Protein AF-A0A2I4C3U9-F1 (afdb_monomer)

Secondary structure (DSSP, 8-state):
------------------------------PPPTT----PPPHHHHHHHHHHHHHHHHHHHHHHHHHHHHHHHHHHHHTT---HHHHHHHHHHHHHHHHHHHHHHHHHHHHS---HHHHHHHHHHHHHHHHHHHHHHHHHHTTT--S-----------SSTT--S----------------TT-HHHHHHHHHHHHHHHHHHHHHHHHHHHHHHHHHHHHHHHHHHHHHHHHHHHHHHHHHHHHHHHHHHHHHHHHHHHHHHHHHHHHHHHHHHHHHHHHHHHHHHHHHHS------------PPP-----TTHHHHHHHHHHHHHHHHTPPPPPPP-------

Radius of gyration: 47.08 Å; Cα contacts (8 Å, |Δi|>4): 72; chains: 1; bounding box: 102×102×151 Å

Organism: Austrofundulus limnaeus (NCBI:txid52670)

Solvent-accessible surface area (backbone atoms only — not comparable to full-atom values): 21556 Å² total; per-residue (Å²): 131,77,81,86,87,87,89,80,90,84,89,79,88,81,92,81,88,84,88,83,83,79,83,76,83,76,82,71,86,74,77,70,58,99,82,64,75,78,84,70,76,55,69,74,55,47,52,57,49,51,57,48,54,48,54,36,50,52,49,30,50,54,36,44,55,50,32,51,51,52,52,53,50,45,56,56,43,67,76,58,80,64,55,71,68,60,49,55,53,47,45,50,54,48,55,52,34,47,48,51,32,51,52,36,46,52,55,32,49,75,76,45,85,71,55,71,70,61,50,52,51,50,56,47,46,51,56,53,47,53,52,51,45,52,52,50,50,49,56,61,55,58,70,76,52,98,65,100,71,86,73,78,79,83,74,74,90,76,66,63,82,88,66,64,104,81,69,97,69,88,89,81,91,76,94,75,95,73,85,92,72,98,80,71,64,69,65,58,53,56,51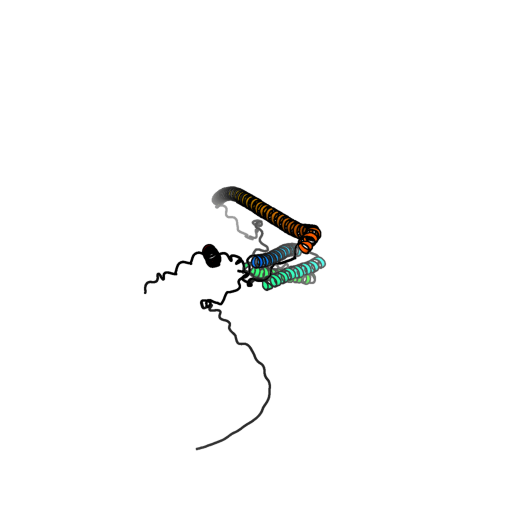,53,60,47,49,55,53,51,51,54,50,48,52,50,52,51,52,54,51,51,52,51,53,52,52,50,51,53,51,53,51,54,52,50,55,53,50,52,50,51,52,53,52,53,50,50,55,53,48,51,52,52,51,52,53,51,51,54,53,50,51,54,50,56,50,51,51,52,52,52,50,52,51,51,51,52,54,52,50,55,53,48,51,51,56,52,48,54,67,57,38,61,63,54,50,56,56,59,64,71,67,76,70,82,89,83,88,83,81,96,72,84,73,75,80,74,79,79,72,72,70,76,57,61,64,50,49,54,50,50,48,54,50,51,49,54,51,57,76,66,51,72,80,78,78,78,78,88,76,82,84,71,85,135

Foldseek 3Di:
DDDDDDDDDDDDDDDDDDDDDPDDPPPDCPPPPPPDPDDDDDPVVVVVLVVVLVVLVVQLVVLLVVLLVLLLVLVVQLVPPHDLVVLVVSLVVLVVSLVSNVVSVVVSVVRDPDDPVSVLSNVLSVVSSVLSNVSSVVSNVVVVDPDDDPPPRCDDPPDDSNDDPPPPDDPDDDDDDDDDDPDPDVVVVVVVVVVVVVVVVVVVVVVVVVVVVVVVVVVVVVVVVVVVVVVVVVVVVVVVVVVVVVVVVVVVVVVVVVVVVVVVVVVVVVVVVVVVVVVVVVVVVVVVVVPPDDDDDDDDDDDPPDPDDDPPPVVVVVVVVVVVVVVVVVDDPDPDDDDPPDDD

pLDDT: mean 73.96, std 22.75, range [29.66, 98.06]

Structure (mmCIF, N/CA/C/O backbone):
data_AF-A0A2I4C3U9-F1
#
_entry.id   AF-A0A2I4C3U9-F1
#
loop_
_atom_site.group_PDB
_atom_site.id
_atom_site.type_symbol
_atom_site.label_atom_id
_atom_site.label_alt_id
_atom_site.label_comp_id
_atom_site.label_asym_id
_atom_site.label_entity_id
_atom_site.label_seq_id
_atom_site.pdbx_PDB_ins_code
_atom_site.Cartn_x
_atom_site.Cartn_y
_atom_site.Cartn_z
_atom_site.occupancy
_atom_site.B_iso_or_equiv
_atom_site.auth_seq_id
_atom_site.auth_comp_id
_atom_site.auth_asym_id
_atom_site.auth_atom_id
_atom_site.pdbx_PDB_model_num
ATOM 1 N N . MET A 1 1 ? 11.586 -86.186 -5.017 1.00 36.09 1 MET A N 1
ATOM 2 C CA . MET A 1 1 ? 12.917 -86.813 -5.061 1.00 36.09 1 MET A CA 1
ATOM 3 C C . MET A 1 1 ? 13.802 -85.753 -5.665 1.00 36.09 1 MET A C 1
ATOM 5 O O . MET A 1 1 ? 13.594 -85.463 -6.833 1.00 36.09 1 MET A O 1
ATOM 9 N N . GLU A 1 2 ? 14.657 -85.093 -4.897 1.00 41.09 2 GLU A N 1
ATOM 10 C CA . GLU A 1 2 ? 14.751 -84.978 -3.423 1.00 41.09 2 GLU A CA 1
ATOM 11 C C . GLU A 1 2 ? 13.732 -83.906 -2.911 1.00 41.09 2 GLU A C 1
ATOM 13 O O . GLU A 1 2 ? 12.870 -83.517 -3.697 1.00 41.09 2 GLU A O 1
ATOM 18 N N . GLN A 1 3 ? 13.481 -83.525 -1.648 1.00 36.97 3 GLN A N 1
ATOM 19 C CA . GLN A 1 3 ? 14.176 -83.485 -0.346 1.00 36.97 3 GLN A CA 1
ATOM 20 C C . GLN A 1 3 ? 15.323 -82.462 -0.207 1.00 36.97 3 GLN A C 1
ATOM 22 O O . GLN A 1 3 ? 16.323 -82.594 -0.883 1.00 36.97 3 GLN A O 1
ATOM 27 N N . MET A 1 4 ? 15.123 -81.506 0.722 1.00 37.59 4 MET A N 1
ATOM 28 C CA . MET A 1 4 ? 16.056 -80.951 1.737 1.00 37.59 4 MET A CA 1
ATOM 29 C C . MET A 1 4 ? 17.479 -80.516 1.291 1.00 37.59 4 MET A C 1
ATOM 31 O O . MET A 1 4 ? 18.142 -81.204 0.535 1.00 37.59 4 MET A O 1
ATOM 35 N N . THR A 1 5 ? 18.075 -79.426 1.781 1.00 41.41 5 THR A N 1
ATOM 36 C CA . THR A 1 5 ? 17.883 -78.652 3.032 1.00 41.41 5 THR A CA 1
ATOM 37 C C . THR A 1 5 ? 17.710 -77.127 2.710 1.00 41.41 5 THR A C 1
ATOM 39 O O . THR A 1 5 ? 17.166 -76.840 1.647 1.00 41.41 5 THR A O 1
ATOM 42 N N . ASP A 1 6 ? 18.004 -76.072 3.501 1.00 42.25 6 ASP A N 1
ATOM 43 C CA . ASP A 1 6 ? 18.635 -75.925 4.830 1.00 42.25 6 ASP A CA 1
ATOM 44 C C . ASP A 1 6 ? 18.248 -74.638 5.614 1.00 42.25 6 ASP A C 1
ATOM 46 O O . ASP A 1 6 ? 17.477 -73.795 5.155 1.00 42.25 6 ASP A O 1
ATOM 50 N N . ASN A 1 7 ? 18.803 -74.541 6.825 1.00 33.12 7 ASN A N 1
ATOM 51 C CA . ASN A 1 7 ? 18.814 -73.463 7.836 1.00 33.12 7 ASN A CA 1
ATOM 52 C C . ASN A 1 7 ? 20.141 -72.633 7.730 1.00 33.12 7 ASN A C 1
ATOM 54 O O . ASN A 1 7 ? 20.950 -72.919 6.855 1.00 33.12 7 ASN A O 1
ATOM 58 N N . GLU A 1 8 ? 20.525 -71.612 8.520 1.00 35.53 8 GLU A N 1
ATOM 59 C CA . GLU A 1 8 ? 19.899 -70.559 9.357 1.00 35.53 8 GLU A CA 1
ATOM 60 C C . GLU A 1 8 ? 21.002 -69.495 9.685 1.00 35.53 8 GLU A C 1
ATOM 62 O O . GLU A 1 8 ? 22.192 -69.730 9.486 1.00 35.53 8 GLU A O 1
ATOM 67 N N . THR A 1 9 ? 20.640 -68.339 10.263 1.00 33.56 9 THR A N 1
ATOM 68 C CA . THR A 1 9 ? 21.517 -67.362 10.970 1.00 33.56 9 THR A CA 1
ATOM 69 C C . THR A 1 9 ? 22.583 -66.575 10.187 1.00 33.56 9 THR A C 1
ATOM 71 O O . THR A 1 9 ? 23.679 -67.058 9.911 1.00 33.56 9 THR A O 1
ATOM 74 N N . LYS A 1 10 ? 22.419 -65.241 10.191 1.00 42.09 10 LYS A N 1
ATOM 75 C CA . LYS A 1 10 ? 23.113 -64.392 11.190 1.00 42.09 10 LYS A CA 1
ATOM 76 C C . LYS A 1 10 ? 22.441 -63.027 11.376 1.00 42.09 10 LYS A C 1
ATOM 78 O O . LYS A 1 10 ? 21.829 -62.496 10.458 1.00 42.09 10 LYS A O 1
ATOM 83 N N . LYS A 1 11 ? 22.544 -62.485 12.595 1.00 37.34 11 LYS A N 1
ATOM 84 C CA . LYS A 1 11 ? 22.015 -61.166 12.982 1.00 37.34 11 LYS A CA 1
ATOM 85 C C . LYS A 1 11 ? 22.994 -60.048 12.621 1.00 37.34 11 LYS A C 1
ATOM 87 O O . LYS A 1 11 ? 24.188 -60.203 12.867 1.00 37.34 11 LYS A O 1
ATOM 92 N N . ALA A 1 12 ? 22.456 -58.895 12.237 1.00 38.91 12 ALA A N 1
ATOM 93 C CA . ALA A 1 12 ? 22.954 -57.600 12.690 1.00 38.91 12 ALA A CA 1
ATOM 94 C C . ALA A 1 12 ? 21.796 -56.589 12.730 1.00 38.91 12 ALA A C 1
ATOM 96 O O . ALA A 1 12 ? 20.982 -56.536 11.809 1.00 38.91 12 ALA A O 1
ATOM 97 N N . ASP A 1 13 ? 21.736 -55.821 13.814 1.00 31.38 13 ASP A N 1
ATOM 98 C CA . ASP A 1 13 ? 20.928 -54.609 13.983 1.00 31.38 13 ASP A CA 1
ATOM 99 C C . ASP A 1 13 ? 21.264 -53.555 12.886 1.00 31.38 13 ASP A C 1
ATOM 101 O O . ASP A 1 13 ? 22.290 -53.660 12.218 1.00 31.38 13 ASP A O 1
ATOM 105 N N . LEU A 1 14 ? 20.484 -52.496 12.628 1.00 36.62 14 LEU A N 1
ATOM 106 C CA . LEU A 1 14 ? 19.725 -51.678 13.579 1.00 36.62 14 LEU A CA 1
ATOM 107 C C . LEU A 1 14 ? 18.602 -50.860 12.898 1.00 36.62 14 LEU A C 1
ATOM 109 O O . LEU A 1 14 ? 18.636 -50.588 11.701 1.00 36.62 14 LEU A O 1
ATOM 113 N N . LEU A 1 15 ? 17.629 -50.436 13.709 1.00 38.62 15 LEU A N 1
ATOM 114 C CA . LEU A 1 15 ? 16.495 -49.558 13.385 1.00 38.62 15 LEU A CA 1
ATOM 115 C C . LEU A 1 15 ? 16.852 -48.292 12.578 1.00 38.62 15 LEU A C 1
ATOM 117 O O . LEU A 1 15 ? 17.761 -47.555 12.965 1.00 38.62 15 LEU A O 1
ATOM 121 N N . LYS A 1 16 ? 15.982 -47.920 11.623 1.00 34.81 16 LYS A N 1
ATOM 122 C CA . LYS A 1 16 ? 15.497 -46.530 11.522 1.00 34.81 16 LYS A CA 1
ATOM 123 C C . LYS A 1 16 ? 14.146 -46.406 10.809 1.00 34.81 16 LYS A C 1
ATOM 125 O O . LYS A 1 16 ? 13.973 -46.903 9.701 1.00 34.81 16 LYS A O 1
ATOM 130 N N . ASP A 1 17 ? 13.220 -45.682 11.428 1.00 31.28 17 ASP A N 1
ATOM 131 C CA . ASP A 1 17 ? 11.922 -45.318 10.858 1.00 31.28 17 ASP A CA 1
ATOM 132 C C . ASP A 1 17 ? 12.016 -44.216 9.785 1.00 31.28 17 ASP A C 1
ATOM 134 O O . ASP A 1 17 ? 12.939 -43.394 9.795 1.00 31.28 17 ASP A O 1
ATOM 138 N N . SER A 1 18 ? 10.973 -44.112 8.949 1.00 32.97 18 SER A N 1
ATOM 139 C CA . SER A 1 18 ? 10.083 -42.929 8.846 1.00 32.97 18 SER A CA 1
ATOM 140 C C . SER A 1 18 ? 9.646 -42.523 7.423 1.00 32.97 18 SER A C 1
ATOM 142 O O . SER A 1 18 ? 10.416 -42.533 6.471 1.00 32.97 18 SER A O 1
ATOM 144 N N . ASN A 1 19 ? 8.393 -42.053 7.359 1.00 30.55 19 ASN A N 1
ATOM 145 C CA . ASN A 1 19 ? 7.822 -41.083 6.411 1.00 30.55 19 ASN A CA 1
ATOM 146 C C . ASN A 1 19 ? 7.663 -41.454 4.920 1.00 30.55 19 ASN A C 1
ATOM 148 O O . ASN A 1 19 ? 8.544 -41.242 4.095 1.00 30.55 19 ASN A O 1
ATOM 152 N N . GLY A 1 20 ? 6.421 -41.811 4.562 1.00 29.66 20 GLY A N 1
ATOM 153 C CA . GLY A 1 20 ? 5.888 -41.840 3.188 1.00 29.66 20 GLY A CA 1
ATOM 154 C C . GLY A 1 20 ? 4.510 -41.165 3.051 1.00 29.66 20 GLY A C 1
ATOM 155 O O . GLY A 1 20 ? 3.697 -41.576 2.229 1.00 29.66 20 GLY A O 1
ATOM 156 N N . ALA A 1 21 ? 4.198 -40.177 3.899 1.00 30.61 21 ALA A N 1
ATOM 157 C CA . ALA A 1 21 ? 2.867 -39.569 3.994 1.00 30.61 21 ALA A CA 1
ATOM 158 C C . ALA A 1 21 ? 2.601 -38.528 2.882 1.00 30.61 21 ALA A C 1
ATOM 160 O O . ALA A 1 21 ? 2.786 -37.326 3.075 1.00 30.61 21 ALA A O 1
ATOM 161 N N . ALA A 1 22 ? 2.141 -38.989 1.717 1.00 33.47 22 ALA A N 1
ATOM 162 C CA . ALA A 1 22 ? 1.679 -38.125 0.630 1.00 33.47 22 ALA A CA 1
ATOM 163 C C . ALA A 1 22 ? 0.284 -37.544 0.943 1.00 33.47 22 ALA A C 1
ATOM 165 O O . ALA A 1 22 ? -0.740 -38.1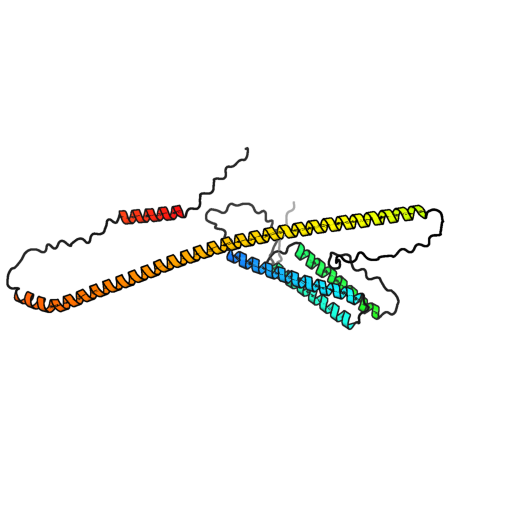89 0.719 1.00 33.47 22 ALA A O 1
ATOM 166 N N . LEU A 1 23 ? 0.239 -36.322 1.481 1.00 35.41 23 LEU A N 1
ATOM 167 C CA . LEU A 1 23 ? -1.001 -35.684 1.933 1.00 35.41 23 LEU A CA 1
ATOM 168 C C . LEU A 1 23 ? -1.832 -35.114 0.763 1.00 35.41 23 LEU A C 1
ATOM 170 O O . LEU A 1 23 ? -1.776 -33.921 0.466 1.00 35.41 23 LEU A O 1
ATOM 174 N N . GLN A 1 24 ? -2.635 -35.956 0.109 1.00 33.22 24 GLN A N 1
ATOM 175 C CA . GLN A 1 24 ? -3.696 -35.486 -0.788 1.00 33.22 24 GLN A CA 1
ATOM 176 C C . GLN A 1 24 ? -4.862 -34.925 0.039 1.00 33.22 24 GLN A C 1
ATOM 178 O O . GLN A 1 24 ? -5.620 -35.675 0.646 1.00 33.22 24 GLN A O 1
ATOM 183 N N . GLN A 1 25 ? -5.024 -33.599 0.061 1.00 33.75 25 GLN A N 1
ATOM 184 C CA . GLN A 1 25 ? -6.196 -32.953 0.661 1.00 33.75 25 GLN A CA 1
ATOM 185 C C . GLN A 1 25 ? -7.383 -32.941 -0.312 1.00 33.75 25 GLN A C 1
ATOM 187 O O . GLN A 1 25 ? -7.791 -31.897 -0.816 1.00 33.75 25 GLN A O 1
ATOM 192 N N . SER A 1 26 ? -7.975 -34.114 -0.539 1.00 34.09 26 SER A N 1
ATOM 193 C CA . SER A 1 26 ? -9.380 -34.205 -0.936 1.00 34.09 26 SER A CA 1
ATOM 194 C C . SER A 1 26 ? -10.238 -33.862 0.284 1.00 34.09 26 SER A C 1
ATOM 196 O O . SER A 1 26 ? -10.475 -34.714 1.140 1.00 34.09 26 SER A O 1
ATOM 198 N N . SER A 1 27 ? -10.659 -32.600 0.407 1.00 34.34 27 SER A N 1
ATOM 199 C CA . SER A 1 27 ? -11.540 -32.152 1.492 1.00 34.34 27 SER A CA 1
ATOM 200 C C . SER A 1 27 ? -12.976 -32.625 1.249 1.00 34.34 27 SER A C 1
ATOM 202 O O . SER A 1 27 ? -13.830 -31.863 0.794 1.00 34.34 27 SER A O 1
ATOM 204 N N . GLU A 1 28 ? -13.212 -33.903 1.528 1.00 39.78 28 GLU A N 1
ATOM 205 C CA . GLU A 1 28 ? -14.541 -34.493 1.640 1.00 39.78 28 GLU A CA 1
ATOM 206 C C . GLU A 1 28 ? -15.365 -33.719 2.682 1.00 39.78 28 GLU A C 1
ATOM 208 O O . GLU A 1 28 ? -14.871 -33.377 3.760 1.00 39.78 28 GLU A O 1
ATOM 213 N N . ILE A 1 29 ? -16.612 -33.388 2.341 1.00 46.31 29 ILE A N 1
ATOM 214 C CA . ILE A 1 29 ? -17.483 -32.565 3.188 1.00 46.31 29 ILE A CA 1
ATOM 215 C C . ILE A 1 29 ? -18.176 -33.482 4.207 1.00 46.31 29 ILE A C 1
ATOM 217 O O . ILE A 1 29 ? -19.366 -33.770 4.098 1.00 46.31 29 ILE A O 1
ATOM 221 N N . GLU A 1 30 ? -17.427 -33.958 5.208 1.00 44.78 30 GLU A N 1
ATOM 222 C CA . GLU A 1 30 ? -18.043 -34.547 6.402 1.00 44.78 30 GLU A CA 1
ATOM 223 C C . GLU A 1 30 ? -18.741 -33.419 7.180 1.00 44.78 30 GLU A C 1
ATOM 225 O O . GLU A 1 30 ? -18.086 -32.569 7.792 1.00 44.78 30 GLU A O 1
ATOM 230 N N . GLU A 1 31 ? -20.078 -33.383 7.146 1.00 49.88 31 GLU A N 1
ATOM 231 C CA . GLU A 1 31 ? -20.843 -32.437 7.962 1.00 49.88 31 GLU A CA 1
ATOM 232 C C . GLU A 1 31 ? -20.498 -32.637 9.450 1.00 49.88 31 GLU A C 1
ATOM 234 O O . GLU A 1 31 ? -20.693 -33.733 9.993 1.00 49.88 31 GLU A O 1
ATOM 239 N N . PRO A 1 32 ? -19.995 -31.603 10.153 1.00 47.41 32 PRO A N 1
ATOM 240 C CA . PRO A 1 32 ? -19.541 -31.763 11.524 1.00 47.41 32 PRO A CA 1
ATOM 241 C C . PRO A 1 32 ? -20.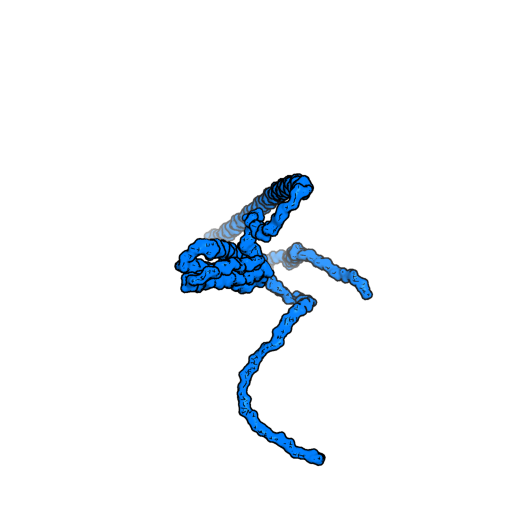724 -32.118 12.427 1.00 47.41 32 PRO A C 1
ATOM 243 O O . PRO A 1 32 ? -21.660 -31.330 12.599 1.00 47.41 32 PRO A O 1
ATOM 246 N N . ARG A 1 33 ? -20.661 -33.308 13.043 1.00 56.91 33 ARG A N 1
ATOM 247 C CA . ARG A 1 33 ? -21.680 -33.807 13.982 1.00 56.91 33 ARG A CA 1
ATOM 248 C C . ARG A 1 33 ? -22.036 -32.719 14.999 1.00 56.91 33 ARG A C 1
ATOM 250 O O . ARG A 1 33 ? -21.154 -32.038 15.513 1.00 56.91 33 ARG A O 1
ATOM 257 N N . ARG A 1 34 ? -23.328 -32.613 15.333 1.00 58.25 34 ARG A N 1
ATOM 258 C CA . ARG A 1 34 ? -24.030 -31.497 16.022 1.00 58.25 34 ARG A CA 1
ATOM 259 C C . ARG A 1 34 ? -23.416 -30.935 17.330 1.00 58.25 34 ARG A C 1
ATOM 261 O O . ARG A 1 34 ? -23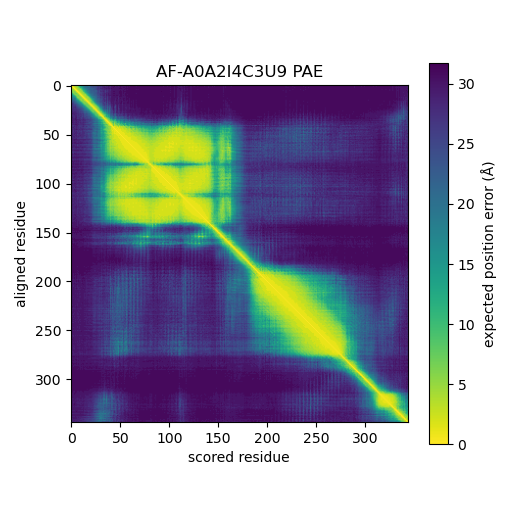.932 -29.957 17.861 1.00 58.25 34 ARG A O 1
ATOM 268 N N . SER A 1 35 ? -22.345 -31.521 17.863 1.00 63.03 35 SER A N 1
ATOM 269 C CA . SER A 1 35 ? -21.565 -31.049 19.020 1.00 63.03 35 SER A CA 1
ATOM 270 C C . SER A 1 35 ? -20.215 -30.393 18.664 1.00 63.03 35 SER A C 1
ATOM 272 O O . SER A 1 35 ? -19.612 -29.731 19.511 1.00 63.03 35 SER A O 1
ATOM 274 N N . GLN A 1 36 ? -19.715 -30.541 17.433 1.00 54.53 36 GLN A N 1
ATOM 275 C CA . GLN A 1 36 ? -18.346 -30.194 17.041 1.00 54.53 36 GLN A CA 1
ATOM 276 C C . GLN A 1 36 ? -18.220 -28.728 16.587 1.00 54.53 36 GLN A C 1
ATOM 278 O O . GLN A 1 36 ? -17.991 -28.417 15.420 1.00 54.53 36 GLN A O 1
ATOM 283 N N . ARG A 1 37 ? -18.365 -27.792 17.534 1.00 60.97 37 ARG A N 1
ATOM 284 C CA . ARG A 1 37 ? -18.256 -26.345 17.272 1.00 60.97 37 ARG A CA 1
ATOM 285 C C . ARG A 1 37 ? -16.831 -25.956 16.849 1.00 60.97 37 ARG A C 1
ATOM 287 O O . ARG A 1 37 ? -15.969 -25.721 17.696 1.00 60.97 37 ARG A O 1
ATOM 294 N N . THR A 1 38 ? -16.596 -25.818 15.544 1.00 64.19 38 THR A N 1
ATOM 295 C CA . THR A 1 38 ? -15.321 -25.341 14.982 1.00 64.19 38 THR A CA 1
ATOM 296 C C . THR A 1 38 ? -14.969 -23.956 15.532 1.00 64.19 38 THR A C 1
ATOM 298 O O . THR A 1 38 ? -15.669 -22.974 15.268 1.00 64.19 38 THR A O 1
ATOM 301 N N . ARG A 1 39 ? -13.874 -23.863 16.294 1.00 67.56 39 ARG A N 1
ATOM 302 C CA . ARG A 1 39 ? -13.339 -22.598 16.819 1.00 67.56 39 ARG A CA 1
ATOM 303 C C . ARG A 1 39 ? -12.678 -21.791 15.697 1.00 67.56 39 ARG A C 1
ATOM 305 O O . ARG A 1 39 ? -11.478 -21.908 15.475 1.00 67.56 39 ARG A O 1
ATOM 312 N N . ARG A 1 40 ? -13.462 -20.960 15.006 1.00 71.62 40 ARG A N 1
ATOM 313 C CA . ARG A 1 40 ? -12.924 -19.851 14.200 1.00 71.62 40 ARG A CA 1
ATOM 314 C C . ARG A 1 40 ? -12.329 -18.785 15.132 1.00 71.62 40 ARG A C 1
ATOM 316 O O . ARG A 1 40 ? -12.730 -18.700 16.296 1.00 71.62 40 ARG A O 1
ATOM 323 N N . LEU A 1 41 ? -11.373 -17.995 14.637 1.00 70.44 41 LEU A N 1
ATOM 324 C CA . LEU A 1 41 ? -10.865 -16.829 15.368 1.00 70.44 41 LEU A CA 1
ATOM 325 C C . LEU A 1 41 ? -12.018 -15.862 15.674 1.00 70.44 41 LEU A C 1
ATOM 327 O O . LEU A 1 41 ? -12.979 -15.761 14.911 1.00 70.44 41 LEU A O 1
ATOM 331 N N . THR A 1 42 ? -11.915 -15.139 16.788 1.00 80.38 42 THR A N 1
ATOM 332 C CA . THR A 1 42 ? -12.758 -13.959 16.993 1.00 80.38 42 THR A CA 1
ATOM 333 C C . THR A 1 42 ? -12.340 -12.870 16.010 1.00 80.38 42 THR A C 1
ATOM 335 O O . THR A 1 42 ? -11.166 -12.758 15.668 1.00 80.38 42 THR A O 1
ATOM 338 N N . GLU A 1 43 ? -13.290 -12.042 15.591 1.00 80.62 43 GLU A N 1
ATOM 339 C CA . GLU A 1 43 ? -13.092 -10.915 14.668 1.00 80.62 43 GLU A CA 1
ATOM 340 C C . GLU A 1 43 ? -11.855 -10.069 15.024 1.00 80.62 43 GLU A C 1
ATOM 342 O O . GLU A 1 43 ? -10.945 -9.920 14.217 1.00 80.62 43 GLU A O 1
ATOM 347 N N . LYS A 1 44 ? -11.730 -9.660 16.292 1.00 84.38 44 LYS A N 1
ATOM 348 C CA . LYS A 1 44 ? -10.575 -8.908 16.812 1.00 84.38 44 LYS A CA 1
ATOM 349 C C . LYS A 1 44 ? -9.242 -9.680 16.809 1.00 84.38 44 LYS A C 1
ATOM 351 O O . LYS A 1 44 ? -8.173 -9.076 16.791 1.00 84.38 44 LYS A O 1
ATOM 356 N N . ALA A 1 45 ? -9.271 -11.013 16.854 1.00 79.62 45 ALA A N 1
ATOM 357 C CA . ALA A 1 45 ? -8.064 -11.829 16.697 1.00 79.62 45 ALA A CA 1
ATOM 358 C C . ALA A 1 45 ? -7.657 -11.952 15.220 1.00 79.62 45 ALA A C 1
ATOM 360 O O . ALA A 1 45 ? -6.462 -11.956 14.925 1.00 79.62 45 ALA A O 1
ATOM 361 N N . GLN A 1 46 ? -8.636 -12.010 14.310 1.00 85.38 46 GLN A N 1
ATOM 362 C CA . GLN A 1 46 ? -8.419 -11.987 12.863 1.00 85.38 46 GLN A CA 1
ATOM 363 C C . GLN A 1 46 ? -7.861 -10.624 12.423 1.00 85.38 46 GLN A C 1
ATOM 365 O O . GLN A 1 46 ? -6.802 -10.567 11.810 1.00 85.38 46 GLN A O 1
ATOM 370 N N . GLU A 1 47 ? -8.475 -9.524 12.868 1.00 87.06 47 GLU A N 1
ATOM 371 C CA . GLU A 1 47 ? -7.981 -8.153 12.681 1.00 87.06 47 GLU A CA 1
ATOM 372 C C . GLU A 1 47 ? -6.513 -8.010 13.128 1.00 87.06 47 GLU A C 1
ATOM 374 O O . GLU A 1 47 ? -5.674 -7.499 12.390 1.00 87.06 47 GLU A O 1
ATOM 379 N N . LEU A 1 48 ? -6.166 -8.517 14.318 1.00 88.12 48 LEU A N 1
ATOM 380 C CA . LEU A 1 48 ? -4.800 -8.469 14.849 1.00 88.12 48 LEU A CA 1
ATOM 381 C C . LEU A 1 48 ? -3.809 -9.307 14.023 1.00 88.12 48 LEU A C 1
ATOM 383 O O . LEU A 1 48 ? -2.640 -8.929 13.905 1.00 88.12 48 LEU A O 1
ATOM 387 N N . HIS A 1 49 ? -4.252 -10.433 13.462 1.00 86.69 49 HIS A N 1
ATOM 388 C CA . HIS A 1 49 ? -3.460 -11.246 12.541 1.00 86.69 49 HIS A CA 1
ATOM 389 C C . HIS A 1 49 ? -3.214 -10.509 11.216 1.00 86.69 49 HIS A C 1
ATOM 391 O O . HIS A 1 49 ? -2.072 -10.407 10.766 1.00 86.69 49 HIS A O 1
ATOM 397 N N . ASP A 1 50 ? -4.253 -9.912 10.640 1.00 87.88 50 ASP A N 1
ATOM 398 C CA . ASP A 1 50 ? -4.181 -9.291 9.316 1.00 87.88 50 ASP A CA 1
ATOM 399 C C . ASP A 1 50 ? -3.491 -7.915 9.359 1.00 87.88 50 ASP A C 1
ATOM 401 O O . ASP A 1 50 ? -2.765 -7.530 8.442 1.00 87.88 50 ASP A O 1
ATOM 405 N N . ASN A 1 51 ? -3.572 -7.219 10.495 1.00 90.75 51 ASN A N 1
ATOM 406 C CA . ASN A 1 51 ? -2.755 -6.043 10.795 1.00 90.75 51 ASN A CA 1
ATOM 407 C C . ASN A 1 51 ? -1.251 -6.389 10.856 1.00 90.75 51 ASN A C 1
ATOM 409 O O . ASN A 1 51 ? -0.414 -5.590 10.428 1.00 90.75 51 ASN A O 1
ATOM 413 N N . LYS A 1 52 ? -0.888 -7.584 11.353 1.00 91.00 52 LYS A N 1
ATOM 414 C CA . LYS A 1 52 ? 0.502 -8.074 11.343 1.00 91.00 52 LYS A CA 1
ATOM 415 C C . LYS A 1 52 ? 0.952 -8.470 9.940 1.00 91.00 52 LYS A C 1
ATOM 417 O O . LYS A 1 52 ? 2.023 -8.034 9.527 1.00 91.00 52 LYS A O 1
ATOM 422 N N . SER A 1 53 ? 0.164 -9.259 9.207 1.00 89.75 53 SER A N 1
ATOM 423 C CA . SER A 1 53 ? 0.542 -9.700 7.857 1.00 89.75 53 SER A CA 1
ATOM 424 C C . SER A 1 53 ? 0.713 -8.513 6.904 1.00 89.75 53 SER A C 1
ATOM 426 O O . SER A 1 53 ? 1.732 -8.438 6.216 1.00 89.75 53 SER A O 1
ATOM 428 N N . LYS A 1 54 ? -0.186 -7.517 6.971 1.00 92.75 54 LYS A N 1
ATOM 429 C CA . LYS A 1 54 ? -0.051 -6.245 6.247 1.00 92.75 54 LYS A CA 1
ATOM 430 C C . LYS A 1 54 ? 1.265 -5.533 6.577 1.00 92.75 54 LYS A C 1
ATOM 432 O O . LYS A 1 54 ? 2.023 -5.228 5.667 1.00 92.75 54 LYS A O 1
ATOM 437 N N . LYS A 1 55 ? 1.616 -5.370 7.860 1.00 94.19 55 LYS A N 1
ATOM 438 C CA . LYS A 1 55 ? 2.896 -4.751 8.272 1.00 94.19 55 LYS A CA 1
ATOM 439 C C . LYS A 1 55 ? 4.134 -5.485 7.740 1.00 94.19 55 LYS A C 1
ATOM 441 O O . LYS A 1 55 ? 5.127 -4.837 7.410 1.00 94.19 55 LYS A O 1
ATOM 446 N N . LEU A 1 56 ? 4.097 -6.816 7.643 1.00 93.81 56 LEU A N 1
ATOM 447 C CA . LEU A 1 56 ? 5.193 -7.594 7.051 1.00 93.81 56 LEU A CA 1
ATOM 448 C C . LEU A 1 56 ? 5.241 -7.430 5.518 1.00 93.81 56 LEU A C 1
ATOM 450 O O . LEU A 1 56 ? 6.329 -7.309 4.957 1.00 93.81 56 LEU A O 1
ATOM 454 N N . GLN A 1 57 ? 4.089 -7.341 4.849 1.00 94.38 57 GLN A N 1
ATOM 455 C CA . GLN A 1 57 ? 3.987 -7.057 3.412 1.00 94.38 57 GLN A CA 1
ATOM 456 C C . GLN A 1 57 ? 4.442 -5.628 3.053 1.00 94.38 57 GLN A C 1
ATOM 458 O O . GLN A 1 57 ? 5.160 -5.439 2.066 1.00 94.38 57 GLN A O 1
ATOM 463 N N . ASP A 1 58 ? 4.094 -4.635 3.874 1.00 94.81 58 ASP A N 1
ATOM 464 C CA . ASP A 1 58 ? 4.545 -3.246 3.745 1.00 94.81 58 ASP A CA 1
ATOM 465 C C . ASP A 1 58 ? 6.075 -3.161 3.899 1.00 94.81 58 ASP A C 1
ATOM 467 O O . ASP A 1 58 ? 6.758 -2.529 3.089 1.00 94.81 58 ASP A O 1
ATOM 471 N N . ARG A 1 59 ? 6.647 -3.871 4.887 1.00 95.31 59 ARG A N 1
ATOM 472 C CA . ARG A 1 59 ? 8.104 -3.968 5.093 1.00 95.31 59 ARG A CA 1
ATOM 473 C C . ARG A 1 59 ? 8.823 -4.653 3.924 1.00 95.31 59 ARG A C 1
ATOM 475 O O . ARG A 1 59 ? 9.862 -4.151 3.489 1.00 95.31 59 ARG A O 1
ATOM 482 N N . PHE A 1 60 ? 8.292 -5.762 3.407 1.00 96.31 60 PHE A N 1
ATOM 483 C CA . PHE A 1 60 ? 8.831 -6.422 2.210 1.00 96.31 60 PHE A CA 1
ATOM 484 C C . PHE A 1 60 ? 8.821 -5.473 1.000 1.00 96.31 60 PHE A C 1
ATOM 486 O O . PHE A 1 60 ? 9.813 -5.343 0.289 1.00 96.31 60 PHE A O 1
ATOM 493 N N . THR A 1 61 ? 7.724 -4.742 0.796 1.00 95.44 61 THR A N 1
ATOM 494 C CA . THR A 1 61 ? 7.611 -3.780 -0.310 1.00 95.44 61 THR A CA 1
ATOM 495 C C . THR A 1 61 ? 8.635 -2.649 -0.159 1.00 95.44 61 THR A C 1
ATOM 497 O O . THR A 1 61 ? 9.364 -2.344 -1.099 1.00 95.44 61 THR A O 1
ATOM 500 N N . ASN A 1 62 ? 8.781 -2.099 1.051 1.00 96.44 62 ASN A N 1
ATOM 501 C CA . ASN A 1 62 ? 9.745 -1.042 1.358 1.00 96.44 62 ASN A CA 1
ATOM 502 C C . ASN A 1 62 ? 11.212 -1.470 1.141 1.00 96.44 62 ASN A C 1
ATOM 504 O O . ASN A 1 62 ? 12.005 -0.695 0.608 1.00 96.44 62 ASN A O 1
ATOM 508 N N . THR A 1 63 ? 11.580 -2.694 1.533 1.00 96.31 63 THR A N 1
ATOM 509 C CA . THR A 1 63 ? 12.931 -3.246 1.302 1.00 96.31 63 THR A CA 1
ATOM 510 C C . THR A 1 63 ? 13.177 -3.550 -0.176 1.00 96.31 63 THR A C 1
ATOM 512 O O . THR A 1 63 ? 14.234 -3.194 -0.693 1.00 96.31 63 THR A O 1
ATOM 515 N N . TYR A 1 64 ? 12.188 -4.091 -0.893 1.00 96.56 64 TYR A N 1
ATOM 516 C CA . TYR A 1 64 ? 12.284 -4.339 -2.334 1.00 96.56 64 TYR A CA 1
ATOM 517 C C . TYR A 1 64 ? 12.430 -3.048 -3.156 1.00 96.56 64 TYR A C 1
ATOM 519 O O . TYR A 1 64 ? 13.256 -2.984 -4.066 1.00 96.56 64 TYR A O 1
ATOM 527 N N . ASP A 1 65 ? 11.689 -1.987 -2.825 1.00 95.38 65 ASP A N 1
ATOM 528 C CA . ASP A 1 65 ? 11.822 -0.701 -3.520 1.00 95.38 65 ASP A CA 1
ATOM 529 C C . ASP A 1 65 ? 13.137 0.026 -3.181 1.00 95.38 65 ASP A C 1
ATOM 531 O O . ASP A 1 65 ? 13.738 0.632 -4.072 1.00 95.38 65 ASP A O 1
ATOM 535 N N . LYS A 1 66 ? 13.664 -0.118 -1.955 1.00 95.44 66 LYS A N 1
ATOM 536 C CA . LYS A 1 66 ? 15.042 0.296 -1.619 1.00 95.44 66 LYS A CA 1
ATOM 537 C C . LYS A 1 66 ? 16.075 -0.453 -2.462 1.00 95.44 66 LYS A C 1
ATOM 539 O O . LYS A 1 66 ? 16.909 0.189 -3.099 1.00 95.44 66 LYS A O 1
ATOM 544 N N . TRP A 1 67 ? 15.990 -1.784 -2.526 1.00 97.06 67 TRP A N 1
ATOM 545 C CA . TRP A 1 67 ? 16.868 -2.600 -3.367 1.00 97.06 67 TRP A CA 1
ATOM 546 C C . TRP A 1 67 ? 16.794 -2.177 -4.844 1.00 97.06 67 TRP A C 1
ATOM 548 O O . TRP A 1 67 ? 17.836 -1.996 -5.469 1.00 97.06 67 TRP A O 1
ATOM 558 N N . LYS A 1 68 ? 15.599 -1.903 -5.392 1.00 95.25 68 LYS A N 1
ATOM 559 C CA . LYS A 1 68 ? 15.432 -1.389 -6.768 1.00 95.25 68 LYS A CA 1
ATOM 560 C C . LYS A 1 68 ? 16.172 -0.070 -7.008 1.00 95.25 68 LYS A C 1
ATOM 562 O O . LYS A 1 68 ? 16.732 0.116 -8.088 1.00 95.25 68 LYS A O 1
ATOM 567 N N . VAL A 1 69 ? 16.180 0.850 -6.039 1.00 93.94 69 VAL A N 1
ATOM 568 C CA . VAL A 1 69 ? 16.944 2.107 -6.141 1.00 93.94 69 VAL A CA 1
ATOM 569 C C . VAL A 1 69 ? 18.447 1.822 -6.136 1.00 93.94 69 VAL A C 1
ATOM 571 O O . VAL A 1 69 ? 19.151 2.317 -7.018 1.00 93.94 69 VAL A O 1
ATOM 574 N N . THR A 1 70 ? 18.931 0.965 -5.232 1.00 93.12 70 THR A N 1
ATOM 575 C CA . THR A 1 70 ? 20.341 0.536 -5.190 1.00 93.12 70 THR A CA 1
ATOM 576 C C . THR A 1 70 ? 20.766 -0.152 -6.493 1.00 93.12 70 THR A C 1
ATOM 578 O O . THR A 1 70 ? 21.803 0.194 -7.049 1.00 93.12 70 THR A O 1
ATOM 581 N N . ALA A 1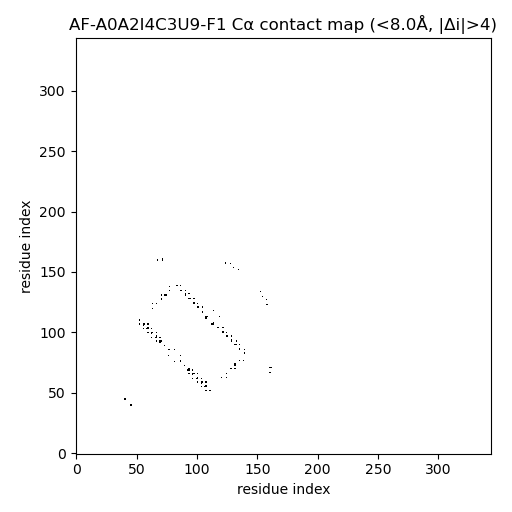 71 ? 19.944 -1.050 -7.044 1.00 92.56 71 ALA A N 1
ATOM 582 C CA . ALA A 1 71 ? 20.198 -1.750 -8.304 1.00 92.56 71 ALA A CA 1
ATOM 583 C C . ALA A 1 71 ? 20.245 -0.801 -9.519 1.00 92.56 71 ALA A C 1
ATOM 585 O O . ALA A 1 71 ? 21.129 -0.918 -10.371 1.00 92.56 71 ALA A O 1
ATOM 586 N N . LYS A 1 72 ? 19.340 0.190 -9.586 1.00 91.06 72 LYS A N 1
ATOM 587 C CA . LYS A 1 72 ? 19.380 1.247 -10.615 1.00 91.06 72 LYS A CA 1
ATOM 588 C C . LYS A 1 72 ? 20.631 2.117 -10.496 1.00 91.06 72 LYS A C 1
ATOM 590 O O . LYS A 1 72 ? 21.271 2.394 -11.510 1.00 91.06 72 LYS A O 1
ATOM 595 N N . GLN A 1 73 ? 20.989 2.526 -9.278 1.00 89.62 73 GLN A N 1
ATOM 596 C CA . GLN A 1 73 ? 22.210 3.291 -9.033 1.00 89.62 73 GLN A CA 1
ATOM 597 C C . GLN A 1 73 ? 23.452 2.472 -9.402 1.00 89.62 73 GLN A C 1
ATOM 599 O O . GLN A 1 73 ? 24.350 3.006 -10.041 1.00 89.62 73 GLN A O 1
ATOM 604 N N . ALA A 1 74 ? 23.482 1.175 -9.093 1.00 88.69 74 ALA A N 1
ATOM 605 C CA . ALA A 1 74 ? 24.611 0.313 -9.414 1.00 88.69 74 ALA A CA 1
ATOM 606 C C . ALA A 1 74 ? 24.849 0.174 -10.917 1.00 88.69 74 ALA A C 1
ATOM 608 O O . ALA A 1 74 ? 25.964 0.400 -11.382 1.00 88.69 74 ALA A O 1
ATOM 609 N N . LYS A 1 75 ? 23.789 -0.094 -11.690 1.00 87.31 75 LYS A N 1
ATOM 610 C CA . LYS A 1 75 ? 23.856 -0.095 -13.157 1.00 87.31 75 LYS A CA 1
ATOM 611 C C . LYS A 1 75 ? 24.374 1.241 -13.704 1.00 87.31 75 LYS A C 1
ATOM 613 O O . LYS A 1 75 ? 25.215 1.246 -14.594 1.00 87.31 75 LYS A O 1
ATOM 618 N N . LYS A 1 76 ? 23.918 2.374 -13.154 1.00 87.38 76 LYS A N 1
ATOM 619 C CA . LYS A 1 76 ? 24.408 3.705 -13.550 1.00 87.38 76 LYS A CA 1
ATOM 620 C C . LYS A 1 76 ? 25.895 3.906 -13.224 1.00 87.38 76 LYS A C 1
ATOM 622 O O . LYS A 1 76 ? 26.596 4.511 -14.026 1.00 87.38 76 LYS A O 1
ATOM 627 N N . VAL A 1 77 ? 26.350 3.437 -12.062 1.00 85.81 77 VAL A N 1
ATOM 628 C CA . VAL A 1 77 ? 27.741 3.579 -11.604 1.00 85.81 77 VAL A CA 1
ATOM 629 C C . VAL A 1 77 ? 28.682 2.718 -12.442 1.00 85.81 77 VAL A C 1
ATOM 631 O O . VAL A 1 77 ? 29.656 3.254 -12.949 1.00 85.81 77 VAL A O 1
ATOM 634 N N . ILE A 1 78 ? 28.378 1.433 -12.656 1.00 84.19 78 ILE A N 1
ATOM 635 C CA . ILE A 1 78 ? 29.243 0.518 -13.428 1.00 84.19 78 ILE A CA 1
ATOM 636 C C . ILE A 1 78 ? 29.358 0.968 -14.895 1.00 84.19 78 ILE A C 1
ATOM 638 O O . ILE A 1 78 ? 30.449 0.972 -15.453 1.00 84.19 78 ILE A O 1
ATOM 642 N N . ASN A 1 79 ? 28.269 1.464 -15.493 1.00 82.62 79 ASN A N 1
ATOM 643 C CA . ASN A 1 79 ? 28.280 2.061 -16.835 1.00 82.62 79 ASN A CA 1
ATOM 644 C C . ASN A 1 79 ? 29.071 3.395 -16.940 1.00 82.62 79 ASN A C 1
ATOM 646 O O . ASN A 1 79 ? 29.099 3.987 -18.017 1.00 82.62 79 ASN A O 1
ATOM 650 N N . GLY A 1 80 ? 29.644 3.916 -15.848 1.00 78.38 80 GLY A N 1
ATOM 651 C CA . GLY A 1 80 ? 30.232 5.260 -15.760 1.00 78.38 80 GLY A CA 1
ATOM 652 C C . GLY A 1 80 ? 31.714 5.304 -15.376 1.00 78.38 80 GLY A C 1
ATOM 653 O O . GLY A 1 80 ? 32.121 6.281 -14.751 1.00 78.38 80 GLY A O 1
ATOM 654 N N . THR A 1 81 ? 32.485 4.253 -15.690 1.00 75.00 81 THR A N 1
ATOM 655 C CA . THR A 1 81 ? 33.924 4.099 -15.359 1.00 75.00 81 THR A CA 1
ATOM 656 C C . THR A 1 81 ? 34.268 4.461 -13.897 1.00 75.00 81 THR A C 1
ATOM 658 O O . THR A 1 81 ? 34.966 5.447 -13.645 1.00 75.00 81 THR A O 1
ATOM 661 N N . PRO A 1 82 ? 33.732 3.719 -12.910 1.00 82.19 82 PRO A N 1
ATOM 662 C CA . PRO A 1 82 ? 33.953 3.966 -11.484 1.00 82.19 82 PRO A CA 1
ATOM 663 C C . PRO A 1 82 ? 35.339 3.508 -10.998 1.00 82.19 82 PRO A C 1
ATOM 665 O O . PRO A 1 82 ? 36.013 2.704 -11.639 1.00 82.19 82 PRO A O 1
ATOM 668 N N . SER A 1 83 ? 35.748 3.965 -9.810 1.00 86.38 83 SER A N 1
ATOM 669 C CA . SER A 1 83 ? 36.930 3.426 -9.128 1.00 86.38 83 SER A CA 1
ATOM 670 C C . SER A 1 83 ? 36.647 2.067 -8.472 1.00 86.38 83 SER A C 1
ATOM 672 O O . SER A 1 83 ? 35.530 1.796 -8.028 1.00 86.38 83 SER A O 1
ATOM 674 N N . ILE A 1 84 ? 37.692 1.242 -8.354 1.00 84.81 84 ILE A N 1
ATOM 675 C CA . ILE A 1 84 ? 37.680 -0.096 -7.731 1.00 84.81 84 ILE A CA 1
ATOM 676 C C . ILE A 1 84 ? 36.969 -0.098 -6.366 1.00 84.81 84 ILE A C 1
ATOM 678 O O . ILE A 1 84 ? 36.075 -0.908 -6.128 1.00 84.81 84 ILE A O 1
ATOM 682 N N . GLU A 1 85 ? 37.317 0.848 -5.491 1.00 89.12 85 GLU A N 1
ATOM 683 C CA . GLU A 1 85 ? 36.732 0.996 -4.150 1.00 89.12 85 GLU A CA 1
ATOM 684 C C . GLU A 1 85 ? 35.213 1.238 -4.201 1.00 89.12 85 GLU A C 1
ATOM 686 O O . GLU A 1 85 ? 34.451 0.594 -3.479 1.00 89.12 85 GLU A O 1
ATOM 691 N N . VAL A 1 86 ? 34.750 2.099 -5.116 1.00 88.81 86 VAL A N 1
ATOM 692 C CA . VAL A 1 86 ? 33.320 2.380 -5.316 1.00 88.81 86 VAL A CA 1
ATOM 693 C C . VAL A 1 86 ? 32.585 1.150 -5.856 1.00 88.81 86 VAL A C 1
ATOM 695 O O . VAL A 1 86 ? 31.442 0.915 -5.469 1.00 88.81 86 VAL A O 1
ATOM 698 N N . VAL A 1 87 ? 33.220 0.327 -6.698 1.00 87.81 87 VAL A N 1
ATOM 699 C CA . VAL A 1 87 ? 32.631 -0.937 -7.180 1.00 87.81 87 VAL A CA 1
ATOM 700 C C . VAL A 1 87 ? 32.509 -1.962 -6.049 1.00 87.81 87 VAL A C 1
ATOM 702 O O . VAL A 1 87 ? 31.449 -2.565 -5.891 1.00 87.81 87 VAL A O 1
ATOM 705 N N . GLN A 1 88 ? 33.535 -2.123 -5.212 1.00 90.25 88 GLN A N 1
ATOM 706 C CA . GLN A 1 88 ? 33.504 -3.052 -4.072 1.00 90.25 88 GLN A CA 1
ATOM 707 C C . GLN A 1 88 ? 32.479 -2.632 -3.002 1.00 90.25 88 GLN A C 1
ATOM 709 O O . GLN A 1 88 ? 31.718 -3.464 -2.491 1.00 90.25 88 GLN A O 1
ATOM 714 N N . GLU A 1 89 ? 32.385 -1.333 -2.704 1.00 93.00 89 GLU A N 1
ATOM 715 C CA . GLU A 1 89 ? 31.362 -0.783 -1.809 1.00 93.00 89 GLU A CA 1
ATOM 716 C C . GLU A 1 89 ? 29.944 -1.007 -2.377 1.00 93.00 89 GLU A C 1
ATOM 718 O O . GLU A 1 89 ? 29.013 -1.366 -1.652 1.00 93.00 89 GLU A O 1
ATOM 723 N N . LEU A 1 90 ? 29.779 -0.864 -3.694 1.00 91.44 90 LEU A N 1
ATOM 724 C CA . LEU A 1 90 ? 28.518 -1.067 -4.406 1.00 91.44 90 LEU A CA 1
ATOM 725 C C . LEU A 1 90 ? 28.070 -2.537 -4.443 1.00 91.44 90 LEU A C 1
ATOM 727 O O . LEU A 1 90 ? 26.891 -2.817 -4.215 1.00 91.44 90 LEU A O 1
ATOM 731 N N . MET A 1 91 ? 28.996 -3.474 -4.678 1.00 91.62 91 MET A N 1
ATOM 732 C CA . MET A 1 91 ? 28.743 -4.917 -4.565 1.00 91.62 91 MET A CA 1
ATOM 733 C C . MET A 1 91 ? 28.263 -5.270 -3.155 1.00 91.62 91 MET A C 1
ATOM 735 O O . MET A 1 91 ? 27.247 -5.949 -2.991 1.00 91.62 91 MET A O 1
ATOM 739 N N . SER A 1 92 ? 28.938 -4.732 -2.136 1.00 94.31 92 SER A N 1
ATOM 740 C CA . SER A 1 92 ? 28.569 -4.916 -0.729 1.00 94.31 92 SER A CA 1
ATOM 741 C C . SER A 1 92 ? 27.162 -4.374 -0.440 1.00 94.31 92 SER A C 1
ATOM 743 O O . SER A 1 92 ? 26.330 -5.074 0.138 1.00 94.31 92 SER A O 1
ATOM 745 N N . LYS A 1 93 ? 26.845 -3.163 -0.923 1.00 95.06 93 LYS A N 1
ATOM 746 C CA . LYS A 1 93 ? 25.512 -2.546 -0.801 1.00 95.06 93 LYS A CA 1
ATOM 747 C C . LYS A 1 93 ? 24.405 -3.365 -1.470 1.00 95.06 93 LYS A C 1
ATOM 749 O O . LYS A 1 93 ? 23.311 -3.446 -0.914 1.00 95.06 93 LYS A O 1
ATOM 754 N N . ILE A 1 94 ? 24.662 -3.980 -2.627 1.00 95.44 94 ILE A N 1
ATOM 755 C CA . ILE A 1 94 ? 23.688 -4.864 -3.292 1.00 95.44 94 ILE A CA 1
ATOM 756 C C . ILE A 1 94 ? 23.508 -6.182 -2.548 1.00 95.44 94 ILE A C 1
ATOM 758 O O . ILE A 1 94 ? 22.367 -6.598 -2.364 1.00 95.44 94 ILE A O 1
ATOM 762 N N . SER A 1 95 ? 24.597 -6.805 -2.092 1.00 94.94 95 SER A N 1
ATOM 763 C CA . SER A 1 95 ? 24.547 -8.064 -1.341 1.00 94.94 95 SER A CA 1
ATOM 764 C C . SER A 1 95 ? 23.734 -7.919 -0.046 1.00 94.94 95 SER A C 1
ATOM 766 O O . SER A 1 95 ? 22.829 -8.710 0.219 1.00 94.94 95 SER A O 1
ATOM 768 N N . CYS A 1 96 ? 23.948 -6.834 0.708 1.00 95.31 96 CYS A N 1
ATOM 769 C CA . CYS A 1 96 ? 23.125 -6.518 1.877 1.00 95.31 96 CYS A CA 1
ATOM 770 C C . CYS A 1 96 ? 21.659 -6.229 1.500 1.00 95.31 96 CYS A C 1
ATOM 772 O O . CYS A 1 96 ? 20.746 -6.772 2.117 1.00 95.31 96 CYS A O 1
ATOM 774 N N . ALA A 1 97 ? 21.412 -5.416 0.465 1.00 95.31 97 ALA A N 1
ATOM 775 C CA . ALA A 1 97 ? 20.050 -5.046 0.075 1.00 95.31 97 ALA A CA 1
ATOM 776 C C . ALA A 1 97 ? 19.223 -6.227 -0.470 1.00 95.31 97 ALA A C 1
ATOM 778 O O . ALA A 1 97 ? 18.008 -6.250 -0.278 1.00 95.31 97 ALA A O 1
ATOM 779 N N . SER A 1 98 ? 19.841 -7.210 -1.135 1.00 96.00 98 SER A N 1
ATOM 780 C CA . SER A 1 98 ? 19.147 -8.432 -1.566 1.00 96.00 98 SER A CA 1
ATOM 781 C C . SER A 1 98 ? 18.920 -9.396 -0.395 1.00 96.00 98 SER A C 1
ATOM 783 O O . SER A 1 98 ? 17.842 -9.986 -0.292 1.00 96.00 98 SER A O 1
ATOM 785 N N . ALA A 1 99 ? 19.861 -9.489 0.552 1.00 96.56 99 ALA A N 1
ATOM 786 C CA . ALA A 1 99 ? 19.671 -10.231 1.799 1.00 96.56 99 ALA A CA 1
ATOM 787 C C . ALA A 1 99 ? 18.504 -9.676 2.646 1.00 96.56 99 ALA A C 1
ATOM 789 O O . ALA A 1 99 ? 17.697 -10.458 3.148 1.00 96.56 99 ALA A O 1
ATOM 790 N N . ASP A 1 100 ? 18.335 -8.351 2.733 1.00 96.44 100 ASP A N 1
ATOM 791 C CA . ASP A 1 100 ? 17.187 -7.710 3.403 1.00 96.44 100 ASP A CA 1
ATOM 792 C C . ASP A 1 100 ? 15.834 -8.079 2.757 1.00 96.44 100 ASP A C 1
ATOM 794 O O . ASP A 1 100 ? 14.831 -8.306 3.450 1.00 96.44 100 ASP A O 1
ATOM 798 N N . VAL A 1 101 ? 15.791 -8.169 1.421 1.00 96.62 101 VAL A N 1
ATOM 799 C CA . VAL A 1 101 ? 14.602 -8.602 0.665 1.00 96.62 101 VAL A CA 1
ATOM 800 C C . VAL A 1 101 ? 14.297 -10.082 0.923 1.00 96.62 101 VAL A C 1
ATOM 802 O O . VAL A 1 101 ? 13.141 -10.429 1.173 1.00 96.62 101 VAL A O 1
ATOM 805 N N . LYS A 1 102 ? 15.318 -10.950 0.949 1.00 95.19 102 LYS A N 1
ATOM 806 C CA . LYS A 1 102 ? 15.169 -12.373 1.307 1.00 95.19 102 LYS A CA 1
ATOM 807 C C . LYS A 1 102 ? 14.656 -12.544 2.734 1.00 95.19 102 LYS A C 1
ATOM 809 O O . LYS A 1 102 ? 13.658 -13.229 2.951 1.00 95.19 102 LYS A O 1
ATOM 814 N N . HIS A 1 103 ? 15.270 -11.861 3.696 1.00 96.50 103 HIS A N 1
ATOM 815 C CA . HIS A 1 103 ? 14.923 -11.975 5.109 1.00 96.50 103 HIS A CA 1
ATOM 816 C C . HIS A 1 103 ? 13.486 -11.505 5.400 1.00 96.50 103 HIS A C 1
ATOM 818 O O . HIS A 1 103 ? 12.715 -12.206 6.059 1.00 96.50 103 HIS A O 1
ATOM 824 N N . SER A 1 104 ? 13.080 -10.362 4.836 1.00 95.44 104 SER A N 1
ATOM 825 C CA . SER A 1 104 ? 11.705 -9.861 4.975 1.00 95.44 104 SER A CA 1
ATOM 826 C C . SER A 1 104 ? 10.667 -10.752 4.274 1.00 95.44 104 SER A C 1
ATOM 828 O O . SER A 1 104 ? 9.572 -10.947 4.810 1.00 95.44 104 SER A O 1
ATOM 830 N N . TYR A 1 105 ? 11.009 -11.363 3.134 1.00 95.69 105 TYR A N 1
ATOM 831 C CA . TYR A 1 105 ? 10.184 -12.392 2.492 1.00 95.69 105 TYR A CA 1
ATOM 832 C C . TYR A 1 105 ? 10.040 -13.653 3.357 1.00 95.69 105 TYR A C 1
ATOM 834 O O . TYR A 1 105 ? 8.936 -14.180 3.499 1.00 95.69 105 TYR A O 1
ATOM 842 N N . GLU A 1 106 ? 11.123 -14.135 3.967 1.00 95.38 106 GLU A N 1
ATOM 843 C CA . GLU A 1 106 ? 11.106 -15.300 4.857 1.00 95.38 106 GLU A CA 1
ATOM 844 C C . GLU A 1 106 ? 10.264 -15.068 6.114 1.00 95.38 106 GLU A C 1
ATOM 846 O O . GLU A 1 106 ? 9.570 -15.978 6.563 1.00 95.38 106 GLU A O 1
ATOM 851 N N . GLU A 1 107 ? 10.309 -13.869 6.695 1.00 94.31 107 GLU A N 1
ATOM 852 C CA . GLU A 1 107 ? 9.429 -13.485 7.802 1.00 94.31 107 GLU A CA 1
ATOM 853 C C . GLU A 1 107 ? 7.961 -13.425 7.378 1.00 94.31 107 GLU A C 1
ATOM 855 O O . GLU A 1 107 ? 7.114 -14.009 8.057 1.00 94.31 107 GLU A O 1
ATOM 860 N N . LEU A 1 108 ? 7.649 -12.808 6.233 1.00 93.38 108 LEU A N 1
ATOM 861 C CA . LEU A 1 108 ? 6.288 -12.808 5.695 1.00 93.38 108 LEU A CA 1
ATOM 862 C C . LEU A 1 108 ? 5.792 -14.246 5.477 1.00 93.38 108 LEU A C 1
ATOM 864 O O . LEU A 1 108 ? 4.726 -14.605 5.979 1.00 93.38 108 LEU A O 1
ATOM 868 N N . ARG A 1 109 ? 6.610 -15.098 4.844 1.00 93.88 109 ARG A N 1
ATOM 869 C CA . ARG A 1 109 ? 6.328 -16.518 4.570 1.00 93.88 109 ARG A CA 1
ATOM 870 C C . ARG A 1 109 ? 6.096 -17.361 5.830 1.00 93.88 109 ARG A C 1
ATOM 872 O O . ARG A 1 109 ? 5.368 -18.347 5.750 1.00 93.88 109 ARG A O 1
ATOM 879 N N . LYS A 1 110 ? 6.679 -16.992 6.979 1.00 91.50 110 LYS A N 1
ATOM 880 C CA . LYS A 1 110 ? 6.418 -17.637 8.284 1.00 91.50 110 LYS A CA 1
ATOM 881 C C . LYS A 1 110 ? 5.037 -17.285 8.861 1.00 91.50 110 LYS A C 1
ATOM 883 O O . LYS A 1 110 ? 4.557 -18.017 9.719 1.00 91.50 110 LYS A O 1
ATOM 888 N N . SER A 1 111 ? 4.412 -16.191 8.411 1.00 86.00 111 SER A N 1
ATOM 889 C CA . SER A 1 111 ? 3.083 -15.745 8.865 1.00 86.00 111 SER A CA 1
ATOM 890 C C . SER A 1 111 ? 1.940 -16.079 7.901 1.00 86.00 111 SER A C 1
ATOM 892 O O . SER A 1 111 ? 0.891 -16.539 8.338 1.00 86.00 111 SER A O 1
ATOM 894 N N . VAL A 1 112 ? 2.131 -15.859 6.597 1.00 88.56 112 VAL A N 1
ATOM 895 C CA . VAL A 1 112 ? 1.091 -15.961 5.562 1.00 88.56 112 VAL A CA 1
ATOM 896 C C . VAL A 1 112 ? 1.713 -16.522 4.278 1.00 88.56 112 VAL A C 1
ATOM 898 O O . VAL A 1 112 ? 2.812 -16.097 3.915 1.00 88.56 112 VAL A O 1
ATOM 901 N N . PRO A 1 113 ? 1.049 -17.449 3.556 1.00 87.81 113 PRO A N 1
ATOM 902 C CA . PRO A 1 113 ? 1.536 -17.948 2.269 1.00 87.81 113 PRO A CA 1
ATOM 903 C C . PRO A 1 113 ? 1.688 -16.797 1.251 1.00 87.81 113 PRO A C 1
ATOM 905 O O . PRO A 1 113 ? 0.682 -16.207 0.854 1.00 87.81 113 PRO A O 1
ATOM 908 N N . PRO A 1 114 ? 2.910 -16.464 0.784 1.00 89.50 114 PRO A N 1
ATOM 909 C CA . PRO A 1 114 ? 3.110 -15.307 -0.085 1.00 89.50 114 PRO A CA 1
ATOM 910 C C . PRO A 1 114 ? 2.460 -15.497 -1.457 1.00 89.50 114 PRO A C 1
ATOM 912 O O . PRO A 1 114 ? 2.574 -16.564 -2.074 1.00 89.50 114 PRO A O 1
ATOM 915 N N . CYS A 1 115 ? 1.823 -14.450 -1.979 1.00 88.75 115 CYS A N 1
ATOM 916 C CA . CYS A 1 115 ? 1.231 -14.465 -3.316 1.00 88.75 115 CYS A CA 1
ATOM 917 C C . CYS A 1 115 ? 2.296 -14.601 -4.429 1.00 88.75 115 CYS A C 1
ATOM 919 O O . CYS A 1 115 ? 3.504 -14.485 -4.195 1.00 88.75 115 CYS A O 1
ATOM 921 N N . SER A 1 116 ? 1.847 -14.868 -5.658 1.00 90.06 116 SER A N 1
ATOM 922 C CA . SER A 1 116 ? 2.714 -15.023 -6.838 1.00 90.06 116 SER A CA 1
ATOM 923 C C . SER A 1 116 ? 3.528 -13.763 -7.156 1.00 90.06 116 SER A C 1
ATOM 925 O O . SER A 1 116 ? 4.689 -13.870 -7.542 1.00 90.06 116 SER A O 1
ATOM 927 N N . GLU A 1 117 ? 2.953 -12.577 -6.941 1.00 92.00 117 GLU A N 1
ATOM 928 C CA . GLU A 1 117 ? 3.621 -11.281 -7.119 1.00 92.00 117 GLU A CA 1
ATOM 929 C C . GLU A 1 117 ? 4.860 -11.140 -6.226 1.00 92.00 117 GLU A C 1
ATOM 931 O O . GLU A 1 117 ? 5.933 -10.778 -6.703 1.00 92.00 117 GLU A O 1
ATOM 936 N N . ILE A 1 118 ? 4.725 -11.461 -4.937 1.00 92.75 118 ILE A N 1
ATOM 937 C CA . ILE A 1 118 ? 5.804 -11.336 -3.950 1.00 92.75 118 ILE A CA 1
ATOM 938 C C . ILE A 1 118 ? 6.931 -12.328 -4.245 1.00 92.75 118 ILE A C 1
ATOM 940 O O . ILE A 1 118 ? 8.096 -11.942 -4.205 1.00 92.75 118 ILE A O 1
ATOM 944 N N . ARG A 1 119 ? 6.593 -13.570 -4.618 1.00 93.75 119 ARG A N 1
ATOM 945 C CA . ARG A 1 119 ? 7.581 -14.567 -5.064 1.00 93.75 119 ARG A CA 1
ATOM 946 C C . ARG A 1 119 ? 8.364 -14.073 -6.282 1.00 93.75 119 ARG A C 1
ATOM 948 O O . ARG A 1 119 ? 9.573 -13.909 -6.180 1.00 93.75 119 ARG A O 1
ATOM 955 N N . ARG A 1 120 ? 7.667 -13.667 -7.352 1.00 94.38 120 ARG A N 1
ATOM 956 C CA . ARG A 1 120 ? 8.299 -13.158 -8.582 1.00 94.38 120 ARG A CA 1
ATOM 957 C C . ARG A 1 120 ? 9.219 -11.957 -8.326 1.00 94.38 120 ARG A C 1
ATOM 959 O O . ARG A 1 120 ? 10.228 -11.811 -9.009 1.00 94.38 120 ARG A O 1
ATOM 966 N N . ARG A 1 121 ? 8.901 -11.095 -7.351 1.00 94.56 121 ARG A N 1
ATOM 967 C CA . ARG A 1 121 ? 9.778 -9.985 -6.927 1.00 94.56 121 ARG A CA 1
ATOM 968 C C . ARG A 1 121 ? 11.073 -10.467 -6.276 1.00 94.56 121 ARG A C 1
ATOM 970 O O . ARG A 1 121 ? 12.112 -9.897 -6.582 1.00 94.56 121 ARG A O 1
ATOM 977 N N . VAL A 1 122 ? 11.036 -11.508 -5.441 1.00 96.00 122 VAL A N 1
ATOM 978 C CA . VAL A 1 122 ? 12.254 -12.133 -4.889 1.00 96.00 122 VAL A CA 1
ATOM 979 C C . VAL A 1 122 ? 13.057 -12.801 -6.002 1.00 96.00 122 VAL A C 1
ATOM 981 O O . VAL A 1 122 ? 14.233 -12.500 -6.147 1.00 96.00 122 VAL A O 1
ATOM 984 N N . ASP A 1 123 ? 12.415 -13.587 -6.869 1.00 94.56 123 ASP A N 1
ATOM 985 C CA . ASP A 1 123 ? 13.087 -14.249 -7.999 1.00 94.56 123 ASP A CA 1
ATOM 986 C C . ASP A 1 123 ? 13.781 -13.225 -8.932 1.00 94.56 123 ASP A C 1
ATOM 988 O O . ASP A 1 123 ? 14.891 -13.445 -9.418 1.00 94.56 123 ASP A O 1
ATOM 992 N N . THR A 1 124 ? 13.150 -12.059 -9.137 1.00 93.56 124 THR A N 1
ATOM 993 C CA . THR A 1 124 ? 13.726 -10.926 -9.889 1.00 93.56 124 THR A CA 1
ATOM 994 C C . THR A 1 124 ? 14.843 -10.222 -9.109 1.00 93.56 124 THR A C 1
ATOM 996 O O . THR A 1 124 ? 15.829 -9.802 -9.711 1.00 93.56 124 THR A O 1
ATOM 999 N N . CYS A 1 125 ? 14.706 -10.087 -7.784 1.00 95.00 125 CYS A N 1
ATOM 1000 C CA . CYS A 1 125 ? 15.722 -9.506 -6.904 1.00 95.00 125 CYS A CA 1
ATOM 1001 C C . CYS A 1 125 ? 17.023 -10.308 -6.963 1.00 95.00 125 CYS A C 1
ATOM 1003 O O . CYS A 1 125 ? 18.086 -9.729 -7.189 1.00 95.00 125 CYS A O 1
ATOM 1005 N N . ASP A 1 126 ? 16.922 -11.630 -6.842 1.00 93.94 126 ASP A N 1
ATOM 1006 C CA . ASP A 1 126 ? 18.036 -12.568 -6.947 1.00 93.94 126 ASP A CA 1
ATOM 1007 C C . ASP A 1 126 ? 18.701 -12.476 -8.319 1.00 93.94 126 ASP A C 1
ATOM 1009 O O . ASP A 1 126 ? 19.868 -12.099 -8.405 1.00 93.94 126 ASP A O 1
ATOM 1013 N N . ALA A 1 127 ? 17.947 -12.723 -9.397 1.00 93.50 127 ALA A N 1
ATOM 1014 C CA . ALA A 1 127 ? 18.494 -12.731 -10.752 1.00 93.50 127 ALA A CA 1
ATOM 1015 C C . ALA A 1 127 ? 19.206 -11.413 -11.104 1.00 93.50 127 ALA A C 1
ATOM 1017 O O . ALA A 1 127 ? 20.332 -11.429 -11.600 1.00 93.50 127 ALA A O 1
ATOM 1018 N N . VAL A 1 128 ? 18.586 -10.263 -10.815 1.00 91.06 128 VAL A N 1
ATOM 1019 C CA . VAL A 1 128 ? 19.181 -8.947 -11.098 1.00 91.06 128 VAL A CA 1
ATOM 1020 C C . VAL A 1 128 ? 20.383 -8.657 -10.192 1.00 91.06 128 VAL A C 1
ATOM 1022 O O . VAL A 1 128 ? 21.338 -8.038 -10.660 1.00 91.06 128 VAL A O 1
ATOM 1025 N N . SER A 1 129 ? 20.389 -9.118 -8.937 1.00 93.94 129 SER A N 1
ATOM 1026 C CA . SER A 1 129 ? 21.551 -8.953 -8.049 1.00 93.94 129 SER A CA 1
ATOM 1027 C C . SER A 1 129 ? 22.748 -9.766 -8.536 1.00 93.94 129 SER A C 1
ATOM 1029 O O . SER A 1 129 ? 23.831 -9.203 -8.657 1.00 93.94 129 SER A O 1
ATOM 1031 N N . GLU A 1 130 ? 22.553 -11.037 -8.903 1.00 92.81 130 GLU A N 1
ATOM 1032 C CA . GLU A 1 130 ? 23.605 -11.893 -9.473 1.00 92.81 130 GLU A CA 1
ATOM 1033 C C . GLU A 1 130 ? 24.192 -11.297 -10.763 1.00 92.81 130 GLU A C 1
ATOM 1035 O O . GLU A 1 130 ? 25.409 -11.266 -10.939 1.00 92.81 130 GLU A O 1
ATOM 1040 N N . ILE A 1 131 ? 23.346 -10.743 -11.643 1.00 89.38 131 ILE A N 1
ATOM 1041 C CA . ILE A 1 131 ? 23.793 -10.050 -12.864 1.00 89.38 131 ILE A CA 1
ATOM 1042 C C . ILE A 1 131 ? 24.671 -8.836 -12.524 1.00 89.38 131 ILE A C 1
ATOM 1044 O O . ILE A 1 131 ? 25.734 -8.666 -13.122 1.00 89.38 131 ILE A O 1
ATOM 1048 N N . ILE A 1 132 ? 24.249 -7.986 -11.578 1.00 89.62 132 ILE A N 1
ATOM 1049 C CA . ILE A 1 132 ? 25.020 -6.789 -11.208 1.00 89.62 132 ILE A CA 1
ATOM 1050 C C . ILE A 1 132 ? 26.334 -7.176 -10.516 1.00 89.62 132 ILE A C 1
ATOM 1052 O O . ILE A 1 132 ? 27.366 -6.587 -10.828 1.00 89.62 132 ILE A O 1
ATOM 1056 N N . LEU A 1 133 ? 26.315 -8.167 -9.618 1.00 91.19 133 LEU A N 1
ATOM 1057 C CA . LEU A 1 133 ? 27.508 -8.657 -8.924 1.00 91.19 133 LEU A CA 1
ATOM 1058 C C . LEU A 1 133 ? 28.508 -9.277 -9.904 1.00 91.19 133 LEU A C 1
ATOM 1060 O O . LEU A 1 133 ? 29.678 -8.907 -9.872 1.00 91.19 133 LEU A O 1
ATOM 1064 N N . LYS A 1 134 ? 28.055 -10.132 -10.832 1.00 91.00 134 LYS A N 1
ATOM 1065 C CA . LYS A 1 134 ? 28.913 -10.696 -11.883 1.00 91.00 134 LYS A CA 1
ATOM 1066 C C . LYS A 1 134 ? 29.536 -9.600 -12.750 1.00 91.00 134 LYS A C 1
ATOM 1068 O O . LYS A 1 134 ? 30.737 -9.637 -12.991 1.00 91.00 134 LYS A O 1
ATOM 1073 N N . ASN A 1 135 ? 28.746 -8.619 -13.188 1.00 86.69 135 ASN A N 1
ATOM 1074 C CA . ASN A 1 135 ? 29.245 -7.510 -14.002 1.00 86.69 135 ASN A CA 1
ATOM 1075 C C . ASN A 1 135 ? 30.254 -6.630 -13.237 1.00 86.69 135 ASN A C 1
ATOM 1077 O O . ASN A 1 135 ? 31.263 -6.214 -13.794 1.00 86.69 135 ASN A O 1
ATOM 1081 N N . ALA A 1 136 ? 30.022 -6.389 -11.944 1.00 87.88 136 ALA A N 1
ATOM 1082 C CA . ALA A 1 136 ? 30.966 -5.684 -11.083 1.00 87.88 136 ALA A CA 1
ATOM 1083 C C . ALA A 1 136 ? 32.284 -6.464 -10.899 1.00 87.88 136 ALA A C 1
ATOM 1085 O O . ALA A 1 136 ? 33.354 -5.866 -10.976 1.00 87.88 136 ALA A O 1
ATOM 1086 N N . SER A 1 137 ? 32.230 -7.791 -10.736 1.00 87.94 137 SER A N 1
ATOM 1087 C CA . SER A 1 137 ? 33.427 -8.645 -10.730 1.00 87.94 137 SER A CA 1
ATOM 1088 C C . SER A 1 137 ? 34.177 -8.614 -12.064 1.00 87.94 137 SER A C 1
ATOM 1090 O O . SER A 1 137 ? 35.396 -8.483 -12.055 1.00 87.94 137 SER A O 1
ATOM 1092 N N . SER A 1 138 ? 33.476 -8.679 -13.202 1.00 86.44 138 SER A N 1
ATOM 1093 C CA . SER A 1 138 ? 34.099 -8.551 -14.527 1.00 86.44 138 SER A CA 1
ATOM 1094 C C . SER A 1 138 ? 34.734 -7.176 -14.742 1.00 86.44 138 SER A C 1
ATOM 1096 O O . SER A 1 138 ? 35.831 -7.108 -15.275 1.00 86.44 138 SER A O 1
ATOM 1098 N N . TYR A 1 139 ? 34.114 -6.088 -14.271 1.00 83.56 139 TYR A N 1
ATOM 1099 C CA . TYR A 1 139 ? 34.726 -4.756 -14.317 1.00 83.56 139 TYR A CA 1
ATOM 1100 C C . TYR A 1 139 ? 36.036 -4.694 -13.518 1.00 83.56 139 TYR A C 1
ATOM 1102 O O . TYR A 1 139 ? 37.011 -4.121 -13.991 1.00 83.56 139 TYR A O 1
ATOM 1110 N N . LEU A 1 140 ? 36.070 -5.297 -12.324 1.00 83.31 140 LEU A N 1
ATOM 1111 C CA . LEU A 1 140 ? 37.283 -5.351 -11.503 1.00 83.31 140 LEU A CA 1
ATOM 1112 C C . LEU A 1 140 ? 38.389 -6.196 -12.146 1.00 83.31 140 LEU A C 1
ATOM 1114 O O . LEU A 1 140 ? 39.547 -5.810 -12.074 1.00 83.31 140 LEU A O 1
ATOM 1118 N N . GLN A 1 141 ? 38.040 -7.324 -12.771 1.00 80.38 141 GLN A N 1
ATOM 1119 C CA . GLN A 1 141 ? 39.018 -8.224 -13.383 1.00 80.38 141 GLN A CA 1
ATOM 1120 C C . GLN A 1 141 ? 39.563 -7.679 -14.712 1.00 80.38 141 GLN A C 1
ATOM 1122 O O . GLN A 1 141 ? 40.768 -7.700 -14.931 1.00 80.38 141 GLN A O 1
ATOM 1127 N N . ASN A 1 142 ? 38.706 -7.103 -15.559 1.00 70.81 142 ASN A N 1
ATOM 1128 C CA . ASN A 1 142 ? 39.113 -6.496 -16.830 1.00 70.81 142 ASN A CA 1
ATOM 1129 C C . ASN A 1 142 ? 39.914 -5.187 -16.652 1.00 70.81 142 ASN A C 1
ATOM 1131 O O . ASN A 1 142 ? 40.332 -4.605 -17.647 1.00 70.81 142 ASN A O 1
ATOM 1135 N N . GLN A 1 143 ? 40.104 -4.688 -15.422 1.00 62.19 143 GLN A N 1
ATOM 1136 C CA . GLN A 1 143 ? 40.954 -3.522 -15.157 1.00 62.19 143 GLN A CA 1
ATOM 1137 C C . GLN A 1 143 ? 42.433 -3.897 -14.919 1.00 62.19 143 GLN A C 1
ATOM 1139 O O . GLN A 1 143 ? 43.284 -3.010 -14.947 1.00 62.19 143 GLN A O 1
ATOM 1144 N N . ASP A 1 144 ? 42.746 -5.185 -14.720 1.00 55.56 144 ASP A N 1
ATOM 1145 C CA . ASP A 1 144 ? 44.126 -5.691 -14.614 1.00 55.56 144 ASP A CA 1
ATOM 1146 C C . ASP A 1 144 ? 44.717 -6.112 -15.985 1.00 55.56 144 ASP A C 1
ATOM 1148 O O . ASP A 1 144 ? 45.938 -6.209 -16.122 1.00 55.56 144 ASP A O 1
ATOM 1152 N N . ASP A 1 145 ? 43.874 -6.330 -17.006 1.00 52.47 145 ASP A N 1
ATOM 1153 C CA . ASP A 1 145 ? 44.261 -6.757 -18.361 1.00 52.47 145 ASP A CA 1
ATOM 1154 C C . ASP A 1 145 ? 44.199 -5.581 -19.368 1.00 52.47 145 ASP A C 1
ATOM 1156 O O . ASP A 1 145 ? 43.125 -5.201 -19.836 1.00 52.47 145 ASP A O 1
ATOM 1160 N N . GLU A 1 146 ? 45.351 -5.012 -19.752 1.00 53.34 146 GLU A N 1
ATOM 1161 C CA . GLU A 1 146 ? 45.438 -3.961 -20.790 1.00 53.34 146 GLU A CA 1
ATOM 1162 C C . GLU A 1 146 ? 45.313 -4.522 -22.227 1.00 53.34 146 GLU A C 1
ATOM 1164 O O . GLU A 1 146 ? 46.282 -4.537 -22.990 1.00 53.34 146 GLU A O 1
ATOM 1169 N N . ASP A 1 147 ? 44.111 -4.962 -22.618 1.00 44.94 147 ASP A N 1
ATOM 1170 C CA . ASP A 1 147 ? 43.767 -5.253 -24.022 1.00 44.94 147 ASP A CA 1
ATOM 1171 C C . ASP A 1 147 ? 42.326 -4.807 -24.369 1.00 44.94 147 ASP A C 1
ATOM 1173 O O . ASP A 1 147 ? 41.378 -5.027 -23.610 1.00 44.94 147 ASP A O 1
ATOM 1177 N N . ASP A 1 148 ? 42.146 -4.131 -25.510 1.00 50.47 148 ASP A N 1
ATOM 1178 C CA . ASP A 1 148 ? 40.952 -3.314 -25.814 1.00 50.47 148 ASP A CA 1
ATOM 1179 C C . ASP A 1 148 ? 39.756 -4.150 -26.309 1.00 50.47 148 ASP A C 1
ATOM 1181 O O . ASP A 1 148 ? 39.443 -4.212 -27.502 1.00 50.47 148 ASP A O 1
ATOM 1185 N N . GLN A 1 149 ? 39.065 -4.803 -25.371 1.00 49.12 149 GLN A N 1
ATOM 1186 C CA . GLN A 1 149 ? 37.789 -5.482 -25.616 1.00 49.12 149 GLN A CA 1
ATOM 1187 C C . GLN A 1 149 ? 36.681 -4.961 -24.698 1.00 49.12 149 GLN A C 1
ATOM 1189 O O . GLN A 1 149 ? 36.302 -5.560 -23.690 1.00 49.12 149 GLN A O 1
ATOM 1194 N N . THR A 1 150 ? 36.098 -3.839 -25.118 1.00 48.50 150 THR A N 1
ATOM 1195 C CA . THR A 1 150 ? 34.829 -3.317 -24.597 1.00 48.50 150 THR A CA 1
ATOM 1196 C C . THR A 1 150 ? 33.647 -4.205 -25.020 1.00 48.50 150 THR A C 1
ATOM 1198 O O . THR A 1 150 ? 32.867 -3.860 -25.908 1.00 48.50 150 THR A O 1
ATOM 1201 N N . GLU A 1 151 ? 33.487 -5.366 -24.369 1.00 50.62 151 GLU A N 1
ATOM 1202 C CA . GLU A 1 151 ? 32.243 -6.144 -24.453 1.00 50.62 151 GLU A CA 1
ATOM 1203 C C . GLU A 1 151 ? 31.066 -5.302 -23.931 1.00 50.62 151 GLU A C 1
ATOM 1205 O O . GLU A 1 151 ? 30.980 -4.958 -22.749 1.00 50.62 151 GLU A O 1
ATOM 1210 N N . ASP A 1 152 ? 30.152 -4.960 -24.840 1.00 52.03 152 ASP A N 1
ATOM 1211 C CA . ASP A 1 152 ? 28.968 -4.143 -24.574 1.00 52.03 152 ASP A CA 1
ATOM 1212 C C . ASP A 1 152 ? 28.065 -4.869 -23.556 1.00 52.03 152 ASP A C 1
ATOM 1214 O O . ASP A 1 152 ? 27.431 -5.877 -23.877 1.00 52.03 152 ASP A O 1
ATOM 1218 N N . VAL A 1 153 ? 28.043 -4.396 -22.302 1.00 56.22 153 VAL A N 1
ATOM 1219 C CA . VAL A 1 153 ? 27.459 -5.123 -21.159 1.00 56.22 153 VAL A CA 1
ATOM 1220 C C . VAL A 1 153 ? 25.996 -5.494 -21.420 1.00 56.22 153 VAL A C 1
ATOM 1222 O O . VAL A 1 153 ? 25.088 -4.657 -21.320 1.00 56.22 153 VAL A O 1
ATOM 1225 N N . ILE A 1 154 ? 25.757 -6.783 -21.684 1.00 56.66 154 ILE A N 1
ATOM 1226 C CA . ILE A 1 154 ? 24.430 -7.340 -21.964 1.00 56.66 154 ILE A CA 1
ATOM 1227 C C . ILE A 1 154 ? 23.621 -7.421 -20.666 1.00 56.66 154 ILE A C 1
ATOM 1229 O O . ILE A 1 154 ? 23.488 -8.467 -20.032 1.00 56.66 154 ILE A O 1
ATOM 1233 N N . TRP A 1 155 ? 23.050 -6.286 -20.274 1.00 64.31 155 TRP A N 1
ATOM 1234 C CA . TRP A 1 155 ? 22.025 -6.200 -19.243 1.00 64.31 155 TRP A CA 1
ATOM 1235 C C . TRP A 1 155 ? 20.748 -6.913 -19.715 1.00 64.31 155 TRP A C 1
ATOM 1237 O O . TRP A 1 155 ? 20.118 -6.423 -20.653 1.00 64.31 155 TRP A O 1
ATOM 1247 N N . PRO A 1 156 ? 20.306 -8.012 -19.078 1.00 55.66 156 PRO A N 1
ATOM 1248 C CA . PRO A 1 156 ? 19.119 -8.729 -19.527 1.00 55.66 156 PRO A CA 1
ATOM 1249 C C . PRO A 1 156 ? 17.841 -7.894 -19.396 1.00 55.66 156 PRO A C 1
ATOM 1251 O O . PRO A 1 156 ? 17.639 -7.189 -18.404 1.00 55.66 156 PRO A O 1
ATOM 1254 N N . GLU A 1 157 ? 16.928 -8.070 -20.353 1.00 52.16 157 GLU A N 1
ATOM 1255 C CA . GLU A 1 157 ? 15.572 -7.486 -20.404 1.00 52.16 157 GLU A CA 1
ATOM 1256 C C . GLU A 1 157 ? 14.622 -8.083 -19.329 1.00 52.16 157 GLU A C 1
ATOM 1258 O O . GLU A 1 157 ? 13.399 -8.113 -19.474 1.00 52.16 157 GLU A O 1
ATOM 1263 N N . SER A 1 158 ? 15.183 -8.613 -18.237 1.00 47.09 158 SER A N 1
ATOM 1264 C CA . SER A 1 158 ? 14.512 -9.411 -17.209 1.00 47.09 158 SER A CA 1
ATOM 1265 C C . SER A 1 158 ? 13.632 -8.563 -16.286 1.00 47.09 158 SER A C 1
ATOM 1267 O O . SER A 1 158 ? 13.947 -8.326 -15.123 1.00 47.09 158 SER A O 1
ATOM 1269 N N . GLY A 1 159 ? 12.482 -8.144 -16.813 1.00 47.44 159 GLY A N 1
ATOM 1270 C CA . GLY A 1 159 ? 11.288 -7.842 -16.029 1.00 47.44 159 GLY A CA 1
ATOM 1271 C C . GLY A 1 159 ? 11.293 -6.516 -15.269 1.00 47.44 159 GLY A C 1
ATOM 1272 O O . GLY A 1 159 ? 11.408 -6.495 -14.047 1.00 47.44 159 GLY A O 1
ATOM 1273 N N . SER A 1 160 ? 10.990 -5.417 -15.969 1.00 54.59 160 SER A N 1
ATOM 1274 C CA . SER A 1 160 ? 10.471 -4.149 -15.408 1.00 54.59 160 SER A CA 1
ATOM 1275 C C . SER A 1 160 ? 11.406 -3.320 -14.502 1.00 54.59 160 SER A C 1
ATOM 1277 O O . SER A 1 160 ? 11.341 -2.095 -14.536 1.00 54.59 160 SER A O 1
ATOM 1279 N N . VAL A 1 161 ? 12.334 -3.918 -13.745 1.00 59.72 161 VAL A N 1
ATOM 1280 C CA . VAL A 1 161 ? 13.184 -3.209 -12.761 1.00 59.72 161 VAL A CA 1
ATOM 1281 C C . VAL A 1 161 ? 13.977 -2.055 -13.385 1.00 59.72 161 VAL A C 1
ATOM 1283 O O . VAL A 1 161 ? 14.064 -0.984 -12.783 1.00 59.72 161 VAL A O 1
ATOM 1286 N N . PHE A 1 162 ? 14.492 -2.226 -14.605 1.00 55.59 162 PHE A N 1
ATOM 1287 C CA . PHE A 1 162 ? 15.204 -1.176 -15.344 1.00 55.59 162 PHE A CA 1
ATOM 1288 C C . PHE A 1 162 ? 14.309 -0.337 -16.272 1.00 55.59 162 PHE A C 1
ATOM 1290 O O . PHE A 1 162 ? 14.753 0.702 -16.758 1.00 55.59 162 PHE A O 1
ATOM 1297 N N . LEU A 1 163 ? 13.050 -0.733 -16.483 1.00 45.62 163 LEU A N 1
ATOM 1298 C CA . LEU A 1 163 ? 12.112 -0.043 -17.365 1.00 45.62 163 LEU A CA 1
ATOM 1299 C C . LEU A 1 163 ? 11.347 1.038 -16.593 1.00 45.62 163 LEU A C 1
ATOM 1301 O O . LEU A 1 163 ? 10.395 0.776 -15.863 1.00 45.62 163 LEU A O 1
ATOM 1305 N N . SER A 1 164 ? 11.757 2.288 -16.785 1.00 38.62 164 SER A N 1
ATOM 1306 C CA . SER A 1 164 ? 10.924 3.461 -16.506 1.00 38.62 164 SER A CA 1
ATOM 1307 C C . SER A 1 164 ? 10.484 4.077 -17.834 1.00 38.62 164 SER A C 1
ATOM 1309 O O . SER A 1 164 ? 11.249 4.066 -18.794 1.00 38.62 164 SER A O 1
ATOM 1311 N N . SER A 1 165 ? 9.261 4.610 -17.895 1.00 40.75 165 SER A N 1
ATOM 1312 C CA . SER A 1 165 ? 8.523 4.963 -19.125 1.00 40.75 165 SER A CA 1
ATOM 1313 C C . SER A 1 165 ? 9.065 6.158 -19.940 1.00 40.75 165 SER A C 1
ATOM 1315 O O . SER A 1 165 ? 8.300 6.836 -20.619 1.00 40.75 165 SER A O 1
ATOM 1317 N N . ALA A 1 166 ? 10.367 6.444 -19.872 1.00 41.69 166 ALA A N 1
ATOM 1318 C CA . ALA A 1 166 ? 11.004 7.661 -20.374 1.00 41.69 166 ALA A CA 1
ATOM 1319 C C . ALA A 1 166 ? 12.311 7.374 -21.147 1.00 41.69 166 ALA A C 1
ATOM 1321 O O . ALA A 1 166 ? 13.357 7.948 -20.853 1.00 41.69 166 ALA A O 1
ATOM 1322 N N . SER A 1 167 ? 12.268 6.469 -22.133 1.00 42.25 167 SER A N 1
ATOM 1323 C CA . SER A 1 167 ? 13.437 6.119 -22.966 1.00 42.25 167 SER A CA 1
ATOM 1324 C C . SER A 1 167 ? 13.126 5.826 -24.445 1.00 42.25 167 SER A C 1
ATOM 1326 O O . SER A 1 167 ? 13.902 5.161 -25.129 1.00 42.25 167 SER A O 1
ATOM 1328 N N . LYS A 1 168 ? 12.042 6.384 -25.009 1.00 45.38 168 LYS A N 1
ATOM 1329 C CA . LYS A 1 168 ? 11.842 6.429 -26.477 1.00 45.38 168 LYS A CA 1
ATOM 1330 C C . LYS A 1 168 ? 12.718 7.514 -27.130 1.00 45.38 168 LYS A C 1
ATOM 1332 O O . LYS A 1 168 ? 12.207 8.457 -27.726 1.00 45.38 168 LYS A O 1
ATOM 1337 N N . ALA A 1 169 ? 14.041 7.381 -27.019 1.00 42.16 169 ALA A N 1
ATOM 1338 C CA . ALA A 1 169 ? 15.005 8.305 -27.613 1.00 42.16 169 ALA A CA 1
ATOM 1339 C C . ALA A 1 169 ? 16.224 7.578 -28.216 1.00 42.16 169 ALA A C 1
ATOM 1341 O O . ALA A 1 169 ? 17.014 6.956 -27.516 1.00 42.16 169 ALA A O 1
ATOM 1342 N N . THR A 1 170 ? 16.387 7.727 -29.535 1.00 44.28 170 THR A N 1
ATOM 1343 C CA . THR A 1 170 ? 17.673 7.643 -30.263 1.00 44.28 170 THR A CA 1
ATOM 1344 C C . THR A 1 170 ? 18.563 6.402 -30.080 1.00 44.28 170 THR A C 1
ATOM 1346 O O . THR A 1 170 ? 19.758 6.528 -29.835 1.00 44.28 170 THR A O 1
ATOM 1349 N N . GLY A 1 171 ? 18.046 5.213 -30.400 1.00 38.66 171 GLY A N 1
ATOM 1350 C CA . GLY A 1 171 ? 18.881 4.158 -30.996 1.00 38.66 171 GLY A CA 1
ATOM 1351 C C . GLY A 1 171 ? 19.013 4.387 -32.511 1.00 38.66 171 GLY A C 1
ATOM 1352 O O . GLY A 1 171 ? 18.026 4.238 -33.228 1.00 38.66 171 GLY A O 1
ATOM 1353 N N . LYS A 1 172 ? 20.192 4.788 -33.016 1.00 40.09 172 LYS A N 1
ATOM 1354 C CA . LYS A 1 172 ? 20.431 5.077 -34.453 1.00 40.09 172 LYS A CA 1
ATOM 1355 C C . LYS A 1 172 ? 21.687 4.391 -35.020 1.00 40.09 172 LYS A C 1
ATOM 1357 O O . LYS A 1 172 ? 22.541 5.041 -35.618 1.00 40.09 172 LYS A O 1
ATOM 1362 N N . ASN A 1 173 ? 21.761 3.066 -34.912 1.00 39.50 173 ASN A N 1
ATOM 1363 C CA . ASN A 1 173 ? 22.780 2.279 -35.614 1.00 39.50 173 ASN A CA 1
ATOM 1364 C C . ASN A 1 173 ? 22.235 1.727 -36.941 1.00 39.50 173 ASN A C 1
ATOM 1366 O O . ASN A 1 173 ? 21.564 0.702 -36.953 1.00 39.50 173 ASN A O 1
ATOM 1370 N N . SER A 1 174 ? 22.579 2.384 -38.055 1.00 40.47 174 SER A N 1
ATOM 1371 C CA . SER A 1 174 ? 22.361 1.868 -39.418 1.00 40.47 174 SER A CA 1
ATOM 1372 C C . SER A 1 174 ? 23.511 2.267 -40.346 1.00 40.47 174 SER A C 1
ATOM 1374 O O . SER A 1 174 ? 23.450 3.281 -41.044 1.00 40.47 174 SER A O 1
ATOM 1376 N N . ARG A 1 175 ? 24.569 1.449 -40.382 1.00 48.41 175 ARG A N 1
ATOM 1377 C CA . ARG A 1 175 ? 25.635 1.550 -41.392 1.00 48.41 175 ARG A CA 1
ATOM 1378 C C . ARG A 1 175 ? 25.057 1.114 -42.746 1.00 48.41 175 ARG A C 1
ATOM 1380 O O . ARG A 1 175 ? 24.752 -0.059 -42.921 1.00 48.41 175 ARG A O 1
ATOM 1387 N N . SER A 1 176 ? 24.881 2.039 -43.692 1.00 37.44 176 SER A N 1
ATOM 1388 C CA . SER A 1 176 ? 24.424 1.710 -45.055 1.00 37.44 176 SER A CA 1
ATOM 1389 C C . SER A 1 176 ? 25.049 2.630 -46.109 1.00 37.44 176 SER A C 1
ATOM 1391 O O . SER A 1 176 ? 24.551 3.708 -46.422 1.00 37.44 176 SER A O 1
ATOM 1393 N N . SER A 1 177 ? 26.171 2.189 -46.676 1.00 47.66 177 SER A N 1
ATOM 1394 C CA . SER A 1 177 ? 26.760 2.779 -47.878 1.00 47.66 177 SER A CA 1
ATOM 1395 C C . SER A 1 177 ? 25.919 2.389 -49.097 1.00 47.66 177 SER A C 1
ATOM 1397 O O . SER A 1 177 ? 26.025 1.261 -49.580 1.00 47.66 177 SER A O 1
ATOM 1399 N N . ILE A 1 178 ? 25.065 3.293 -49.583 1.00 45.00 178 ILE A N 1
ATOM 1400 C CA . ILE A 1 178 ? 24.224 3.062 -50.768 1.00 45.00 178 ILE A CA 1
ATOM 1401 C C . ILE A 1 178 ? 24.380 4.232 -51.744 1.00 45.00 178 ILE A C 1
ATOM 1403 O O . ILE A 1 178 ? 24.215 5.395 -51.378 1.00 45.00 178 ILE A O 1
ATOM 1407 N N . SER A 1 179 ? 24.700 3.899 -52.994 1.00 45.84 179 SER A N 1
ATOM 1408 C CA . SER A 1 179 ? 24.938 4.833 -54.097 1.00 45.84 179 SER A CA 1
ATOM 1409 C C . SER A 1 179 ? 23.710 5.685 -54.435 1.00 45.84 179 SER A C 1
ATOM 1411 O O . SER A 1 179 ? 22.569 5.228 -54.351 1.00 45.84 179 SER A O 1
ATOM 1413 N N . ALA A 1 180 ? 23.936 6.924 -54.874 1.00 43.78 180 ALA A N 1
ATOM 1414 C CA . ALA A 1 180 ? 22.858 7.821 -55.277 1.00 43.78 180 ALA A CA 1
ATOM 1415 C C . ALA A 1 180 ? 22.253 7.437 -56.642 1.00 43.78 180 ALA A C 1
ATOM 1417 O O . ALA A 1 180 ? 22.976 7.288 -57.623 1.00 43.78 180 ALA A O 1
ATOM 1418 N N . SER A 1 181 ? 20.918 7.393 -56.708 1.00 42.56 181 SER A N 1
ATOM 1419 C CA . SER A 1 181 ? 20.130 7.338 -57.949 1.00 42.56 181 SER A CA 1
ATOM 1420 C C . SER A 1 181 ? 18.981 8.346 -57.854 1.00 42.56 181 SER A C 1
ATOM 1422 O O . SER A 1 181 ? 18.145 8.284 -56.952 1.00 42.56 181 SER A O 1
ATOM 1424 N N . SER A 1 182 ? 18.966 9.333 -58.749 1.00 52.88 182 SER A N 1
ATOM 1425 C CA . SER A 1 182 ? 18.379 10.663 -58.514 1.00 52.88 182 SER A CA 1
ATOM 1426 C C . SER A 1 182 ? 16.911 10.848 -58.947 1.00 52.88 182 SER A C 1
ATOM 1428 O O . SER A 1 182 ? 16.492 11.961 -59.255 1.00 52.88 182 SER A O 1
ATOM 1430 N N . SER A 1 183 ? 16.094 9.788 -58.940 1.00 51.22 183 SER A N 1
ATOM 1431 C CA . SER A 1 183 ? 14.711 9.815 -59.463 1.00 51.22 183 SER A CA 1
ATOM 1432 C C . SER A 1 183 ? 13.582 9.736 -58.416 1.00 51.22 183 SER A C 1
ATOM 1434 O O . SER A 1 183 ? 12.456 10.126 -58.713 1.00 51.22 183 SER A O 1
ATOM 1436 N N . SER A 1 184 ? 13.846 9.283 -57.182 1.00 51.31 184 SER A N 1
ATOM 1437 C CA . SER A 1 184 ? 12.794 8.880 -56.215 1.00 51.31 184 SER A CA 1
ATOM 1438 C C . SER A 1 184 ? 12.565 9.852 -55.034 1.00 51.31 184 SER A C 1
ATOM 1440 O O . SER A 1 184 ? 12.134 9.466 -53.949 1.00 51.31 184 SER A O 1
ATOM 1442 N N . ILE A 1 185 ? 12.887 11.141 -55.193 1.00 54.00 185 ILE A N 1
ATOM 1443 C CA . ILE A 1 185 ? 12.884 12.099 -54.063 1.00 54.00 185 ILE A CA 1
ATOM 1444 C C . ILE A 1 185 ? 11.463 12.563 -53.677 1.00 54.00 185 ILE A C 1
ATOM 1446 O O . ILE A 1 185 ? 11.173 12.736 -52.493 1.00 54.00 185 ILE A O 1
ATOM 1450 N N . LYS A 1 186 ? 10.552 12.726 -54.649 1.00 56.78 186 LYS A N 1
ATOM 1451 C CA . LYS A 1 186 ? 9.231 13.352 -54.422 1.00 56.78 186 LYS A CA 1
ATOM 1452 C C . LYS A 1 186 ? 8.283 12.512 -53.549 1.00 56.78 186 LYS A C 1
ATOM 1454 O O . LYS A 1 186 ? 7.644 13.059 -52.655 1.00 56.78 186 LYS A O 1
ATOM 1459 N N . SER A 1 187 ? 8.229 11.190 -53.741 1.00 55.97 187 SER A N 1
ATOM 1460 C CA . SER A 1 187 ? 7.342 10.300 -52.964 1.00 55.97 187 SER A CA 1
ATOM 1461 C C . SER A 1 187 ? 7.724 10.221 -51.478 1.00 55.97 187 SER A C 1
ATOM 1463 O O . SER A 1 187 ? 6.851 10.141 -50.609 1.00 55.97 187 SER A O 1
ATOM 1465 N N . ARG A 1 188 ? 9.027 10.314 -51.173 1.00 56.25 188 ARG A N 1
ATOM 1466 C CA . ARG A 1 188 ? 9.566 10.287 -49.803 1.00 56.25 188 ARG A CA 1
ATOM 1467 C C . ARG A 1 188 ? 9.186 11.527 -48.991 1.00 56.25 188 ARG A C 1
ATOM 1469 O O . ARG A 1 188 ? 9.052 11.436 -47.777 1.00 56.25 188 ARG A O 1
ATOM 1476 N N . GLN A 1 189 ? 8.978 12.676 -49.637 1.00 57.91 189 GLN A N 1
ATOM 1477 C CA . GLN A 1 189 ? 8.492 13.880 -48.954 1.00 57.91 189 GLN A CA 1
ATOM 1478 C C . GLN A 1 189 ? 6.999 13.767 -48.610 1.00 57.91 189 GLN A C 1
ATOM 1480 O O . GLN A 1 189 ? 6.603 14.099 -47.494 1.00 57.91 189 GLN A O 1
ATOM 1485 N N . SER A 1 190 ? 6.174 13.224 -49.515 1.00 61.47 190 SER A N 1
ATOM 1486 C CA . SER A 1 190 ? 4.750 12.985 -49.234 1.00 61.47 190 SER A CA 1
ATOM 1487 C C . SER A 1 190 ? 4.514 11.958 -48.120 1.00 61.47 190 SER A C 1
ATOM 1489 O O . SER A 1 190 ? 3.621 12.169 -47.300 1.00 61.47 190 SER A O 1
ATOM 1491 N N . SER A 1 191 ? 5.314 10.886 -48.033 1.00 68.56 191 SER A N 1
ATOM 1492 C CA . SER A 1 191 ? 5.160 9.896 -46.957 1.00 68.56 191 SER A CA 1
ATOM 1493 C C . SER A 1 191 ? 5.534 10.468 -45.587 1.00 68.56 191 SER A C 1
ATOM 1495 O O . SER A 1 191 ? 4.762 10.309 -44.645 1.00 68.56 191 SER A O 1
ATOM 1497 N N . LEU A 1 192 ? 6.635 11.222 -45.476 1.00 71.69 192 LEU A N 1
ATOM 1498 C CA . LEU A 1 192 ? 7.031 11.895 -44.229 1.00 71.69 192 LEU A CA 1
ATOM 1499 C C . LEU A 1 192 ? 5.985 12.919 -43.749 1.00 71.69 192 LEU A C 1
ATOM 1501 O O . LEU A 1 192 ? 5.679 12.975 -42.560 1.00 71.69 192 LEU A O 1
ATOM 1505 N N . SER A 1 193 ? 5.377 13.682 -44.663 1.00 76.19 193 SER A N 1
ATOM 1506 C CA . SER A 1 193 ? 4.268 14.595 -44.335 1.00 76.19 193 SER A CA 1
ATOM 1507 C C . SER A 1 193 ? 2.954 13.874 -44.001 1.00 76.19 193 SER A C 1
ATOM 1509 O O . SER A 1 193 ? 2.079 14.450 -43.355 1.00 76.19 193 SER A O 1
ATOM 1511 N N . SER A 1 194 ? 2.781 12.619 -44.425 1.00 83.31 194 SER A N 1
ATOM 1512 C CA . SER A 1 194 ? 1.657 11.788 -43.985 1.00 83.31 194 SER A CA 1
ATOM 1513 C C . SER A 1 194 ? 1.896 11.228 -42.584 1.00 83.31 194 SER A C 1
ATOM 1515 O O . SER A 1 194 ? 1.015 11.345 -41.739 1.00 83.31 194 SER A O 1
ATOM 1517 N N . ILE A 1 195 ? 3.105 10.720 -42.321 1.00 86.75 195 ILE A N 1
ATOM 1518 C CA . ILE A 1 195 ? 3.536 10.214 -41.010 1.00 86.75 195 ILE A CA 1
ATOM 1519 C C . ILE A 1 195 ? 3.377 11.303 -39.944 1.00 86.75 195 ILE A C 1
ATOM 1521 O O . ILE A 1 195 ? 2.643 11.090 -38.990 1.00 86.75 195 ILE A O 1
ATOM 1525 N N . ARG A 1 196 ? 3.901 12.517 -40.167 1.00 90.44 196 ARG A N 1
ATOM 1526 C CA . ARG A 1 196 ? 3.758 13.635 -39.210 1.00 90.44 196 ARG A CA 1
ATOM 1527 C C . ARG A 1 196 ? 2.315 14.031 -38.896 1.00 90.44 196 ARG A C 1
ATOM 1529 O O . ARG A 1 196 ? 2.027 14.467 -37.788 1.00 90.44 196 ARG A O 1
ATOM 1536 N N . ARG A 1 197 ? 1.393 13.889 -39.856 1.00 90.81 197 ARG A N 1
ATOM 1537 C CA . ARG A 1 197 ? -0.041 14.134 -39.616 1.00 90.81 197 ARG A CA 1
ATOM 1538 C C . ARG A 1 197 ? -0.689 12.997 -38.828 1.00 90.81 197 ARG A C 1
ATOM 1540 O O . ARG A 1 197 ? -1.575 13.265 -38.028 1.00 90.81 197 ARG A O 1
ATOM 1547 N N . GLN A 1 198 ? -0.239 11.759 -39.023 1.00 92.94 198 GLN A N 1
ATOM 1548 C CA . GLN A 1 198 ? -0.676 10.608 -38.233 1.00 92.94 198 GLN A CA 1
ATOM 1549 C C . GLN A 1 198 ? -0.114 10.650 -36.802 1.00 92.94 198 GLN A C 1
ATOM 1551 O O . GLN A 1 198 ? -0.847 10.352 -35.866 1.00 92.94 198 GLN A O 1
ATOM 1556 N N . GLU A 1 199 ? 1.138 11.078 -36.624 1.00 88.44 199 GLU A N 1
ATOM 1557 C CA . GLU A 1 199 ? 1.770 11.333 -35.322 1.00 88.44 199 GLU A CA 1
ATOM 1558 C C . GLU A 1 199 ? 1.000 12.420 -34.556 1.00 88.44 199 GLU A C 1
ATOM 1560 O O . GLU A 1 199 ? 0.487 12.148 -33.475 1.00 88.44 199 GLU A O 1
ATOM 1565 N N . ALA A 1 200 ? 0.784 13.596 -35.158 1.00 93.88 200 ALA A N 1
ATOM 1566 C CA . ALA A 1 200 ? 0.009 14.675 -34.537 1.00 93.88 200 ALA A CA 1
ATOM 1567 C C . ALA A 1 200 ? -1.456 14.285 -34.236 1.00 93.88 200 ALA A C 1
ATOM 1569 O O . ALA A 1 200 ? -2.011 14.688 -33.216 1.00 93.88 200 ALA A O 1
ATOM 1570 N N . ALA A 1 201 ? -2.094 13.474 -35.091 1.00 94.44 201 ALA A N 1
ATOM 1571 C CA . ALA A 1 201 ? -3.434 12.946 -34.827 1.00 94.44 201 ALA A CA 1
ATOM 1572 C C . ALA A 1 201 ? -3.450 11.925 -33.673 1.00 94.44 201 ALA A C 1
ATOM 1574 O O . ALA A 1 201 ? -4.408 11.894 -32.902 1.00 94.44 201 ALA A O 1
ATOM 1575 N N . ALA A 1 202 ? -2.395 11.117 -33.524 1.00 95.38 202 ALA A N 1
ATOM 1576 C CA . ALA A 1 202 ? -2.244 10.187 -32.408 1.00 95.38 202 ALA A CA 1
ATOM 1577 C C . ALA A 1 202 ? -1.945 10.915 -31.086 1.00 95.38 202 ALA A C 1
ATOM 1579 O O . ALA A 1 202 ? -2.496 10.536 -30.057 1.00 95.38 202 ALA A O 1
ATOM 1580 N N . GLU A 1 203 ? -1.144 11.983 -31.106 1.00 94.06 203 GLU A N 1
ATOM 1581 C CA . GLU A 1 203 ? -0.912 12.854 -29.943 1.00 94.06 203 GLU A CA 1
ATOM 1582 C C . GLU A 1 203 ? -2.199 13.575 -29.507 1.00 94.06 203 GLU A C 1
ATOM 1584 O O . GLU A 1 203 ? -2.517 13.613 -28.316 1.00 94.06 203 GLU A O 1
ATOM 1589 N N . LEU A 1 204 ? -2.996 14.070 -30.461 1.00 96.75 204 LEU A N 1
ATOM 1590 C CA . LEU A 1 204 ? -4.319 14.647 -30.199 1.00 96.75 204 LEU A CA 1
ATOM 1591 C C . LEU A 1 204 ? -5.282 13.604 -29.603 1.00 96.75 204 LEU A C 1
ATOM 1593 O O . LEU A 1 204 ? -5.941 13.877 -28.602 1.00 96.75 204 LEU A O 1
ATOM 1597 N N . ALA A 1 205 ? -5.336 12.389 -30.156 1.00 96.12 205 ALA A N 1
ATOM 1598 C CA . ALA A 1 205 ? -6.166 11.314 -29.611 1.00 96.12 205 ALA A CA 1
ATOM 1599 C C . ALA A 1 205 ? -5.714 10.873 -28.203 1.00 96.12 205 ALA A C 1
ATOM 1601 O O . ALA A 1 205 ? -6.551 10.655 -27.327 1.00 96.12 205 ALA A O 1
ATOM 1602 N N . ALA A 1 206 ? -4.403 10.787 -27.959 1.00 96.12 206 ALA A N 1
ATOM 1603 C CA . ALA A 1 206 ? -3.839 10.426 -26.659 1.00 96.12 206 ALA A CA 1
ATOM 1604 C C . ALA A 1 206 ? -4.106 11.498 -25.589 1.00 96.12 206 ALA A C 1
ATOM 1606 O O . ALA A 1 206 ? -4.477 11.164 -24.466 1.00 96.12 206 ALA A O 1
ATOM 1607 N N . THR A 1 207 ? -3.977 12.782 -25.935 1.00 96.69 207 THR A N 1
ATOM 1608 C CA . THR A 1 207 ? -4.295 13.891 -25.019 1.00 96.69 207 THR A CA 1
ATOM 1609 C C . THR A 1 207 ? -5.794 14.002 -24.740 1.00 96.69 207 THR A C 1
ATOM 1611 O O . THR A 1 207 ? -6.177 14.209 -23.591 1.00 96.69 207 THR A O 1
ATOM 1614 N N . GLN A 1 208 ? -6.661 13.764 -25.732 1.00 98.00 208 GLN A N 1
ATOM 1615 C CA . GLN A 1 208 ? -8.108 13.657 -25.506 1.00 98.00 208 GLN A CA 1
ATOM 1616 C C . GLN A 1 208 ? -8.485 12.465 -24.613 1.00 98.00 208 GLN A C 1
ATOM 1618 O O . GLN A 1 208 ? -9.372 12.597 -23.773 1.00 98.00 208 GLN A O 1
ATOM 1623 N N . ALA A 1 209 ? -7.819 11.316 -24.762 1.00 96.44 209 ALA A N 1
ATOM 1624 C CA . ALA A 1 209 ? -8.023 10.169 -23.879 1.00 96.44 209 ALA A CA 1
ATOM 1625 C C . ALA A 1 209 ? -7.566 10.473 -22.440 1.00 96.44 209 ALA A C 1
ATOM 1627 O O . ALA A 1 209 ? -8.306 10.203 -21.499 1.00 96.44 209 ALA A O 1
ATOM 1628 N N . ALA A 1 210 ? -6.400 11.104 -22.270 1.00 97.25 210 ALA A N 1
ATOM 1629 C CA . ALA A 1 210 ? -5.892 11.508 -20.960 1.00 97.25 210 ALA A CA 1
ATOM 1630 C C . ALA A 1 210 ? -6.823 12.504 -20.245 1.00 97.25 210 ALA A C 1
ATOM 1632 O O . ALA A 1 210 ? -7.077 12.346 -19.056 1.00 97.25 210 ALA A O 1
ATOM 1633 N N . LEU A 1 211 ? -7.381 13.488 -20.962 1.00 97.81 211 LEU A N 1
ATOM 1634 C CA . LEU A 1 211 ? -8.353 14.431 -20.393 1.00 97.81 211 LEU A CA 1
ATOM 1635 C C . LEU A 1 211 ? -9.642 13.743 -19.922 1.00 97.81 211 LEU A C 1
ATOM 1637 O O . LEU A 1 211 ? -10.155 14.098 -18.867 1.00 97.81 211 LEU A O 1
ATOM 1641 N N . LYS A 1 212 ? -10.140 12.738 -20.657 1.00 98.06 212 LYS A N 1
ATOM 1642 C CA . LYS A 1 212 ? -11.306 11.952 -20.221 1.00 98.06 212 LYS A CA 1
ATOM 1643 C C . LYS A 1 212 ? -11.026 11.166 -18.944 1.00 98.06 212 LYS A C 1
ATOM 1645 O O . LYS A 1 212 ? -11.837 11.224 -18.034 1.00 98.06 212 LYS A O 1
ATOM 1650 N N . VAL A 1 213 ? -9.871 10.504 -18.857 1.00 98.00 213 VAL A N 1
ATOM 1651 C CA . VAL A 1 213 ? -9.466 9.759 -17.650 1.00 98.00 213 VAL A CA 1
ATOM 1652 C C . VAL A 1 213 ? -9.301 10.695 -16.447 1.00 98.00 213 VAL A C 1
ATOM 1654 O O . VAL A 1 213 ? -9.692 10.340 -15.343 1.00 98.00 213 VAL A O 1
ATOM 1657 N N . LEU A 1 214 ? -8.777 11.911 -16.637 1.00 97.12 214 LEU A N 1
ATOM 1658 C CA . LEU A 1 214 ? -8.700 12.904 -15.557 1.00 97.12 214 LEU A CA 1
ATOM 1659 C C . LEU A 1 214 ? -10.087 13.379 -15.093 1.00 97.12 214 LEU A C 1
ATOM 1661 O O . LEU A 1 214 ? -10.298 13.512 -13.893 1.00 97.12 214 LEU A O 1
ATOM 1665 N N . GLN A 1 215 ? -11.029 13.587 -16.019 1.00 97.94 215 GLN A N 1
ATOM 1666 C CA . GLN A 1 215 ? -12.416 13.936 -15.691 1.00 97.94 215 GLN A CA 1
ATOM 1667 C C . GLN A 1 215 ? -13.151 12.788 -14.971 1.00 97.94 215 GLN A C 1
ATOM 1669 O O . GLN A 1 215 ? -13.928 13.034 -14.055 1.00 97.94 215 GLN A O 1
ATOM 1674 N N . GLU A 1 216 ? -12.894 11.542 -15.374 1.00 97.19 216 GLU A N 1
ATOM 1675 C CA . GLU A 1 216 ? -13.432 10.329 -14.747 1.00 97.19 216 GLU A CA 1
ATOM 1676 C C . GLU A 1 216 ? -12.936 10.211 -13.294 1.00 97.19 216 GLU A C 1
ATOM 1678 O O . GLU A 1 216 ? -13.755 10.145 -12.378 1.00 97.19 216 GLU A O 1
ATOM 1683 N N . ILE A 1 217 ? -11.624 10.361 -13.066 1.00 95.88 217 ILE A N 1
ATOM 1684 C CA . ILE A 1 217 ? -11.005 10.406 -11.727 1.00 95.88 217 ILE A CA 1
ATOM 1685 C C . ILE A 1 217 ? -11.574 11.547 -10.863 1.00 95.88 217 ILE A C 1
ATOM 1687 O O . ILE A 1 217 ? -11.809 11.350 -9.673 1.00 95.88 217 ILE A O 1
ATOM 1691 N N . GLU A 1 218 ? -11.808 12.735 -11.431 1.00 96.19 218 GLU A N 1
ATOM 1692 C CA . GLU A 1 218 ? -12.416 13.861 -10.703 1.00 96.19 218 GLU A CA 1
ATOM 1693 C C . GLU A 1 218 ? -13.854 13.536 -10.257 1.00 96.19 218 GLU A C 1
ATOM 1695 O O . GLU A 1 218 ? -14.223 13.823 -9.117 1.00 96.19 218 GLU A O 1
ATOM 1700 N N . SER A 1 219 ? -14.643 12.862 -11.105 1.00 97.00 219 SER A N 1
ATOM 1701 C CA . SER A 1 219 ? -15.992 12.411 -10.735 1.00 97.00 219 SER A CA 1
ATOM 1702 C C . SER A 1 219 ? -16.005 11.264 -9.716 1.00 97.00 219 SER A C 1
ATOM 1704 O O . SER A 1 219 ? -16.801 11.311 -8.780 1.00 97.00 219 SER A O 1
ATOM 1706 N N . GLU A 1 220 ? -15.099 10.284 -9.830 1.00 95.25 220 GLU A N 1
ATOM 1707 C CA . GLU A 1 220 ? -14.958 9.199 -8.845 1.00 95.25 220 GLU A CA 1
ATOM 1708 C C . GLU A 1 220 ? -14.535 9.743 -7.472 1.00 95.25 220 GLU A C 1
ATOM 1710 O O . GLU A 1 220 ? -15.089 9.343 -6.449 1.00 95.25 220 GLU A O 1
ATOM 1715 N N . GLN A 1 221 ? -13.600 10.701 -7.431 1.00 94.00 221 GLN A N 1
ATOM 1716 C CA . GLN A 1 221 ? -13.193 11.349 -6.181 1.00 94.00 221 GLN A CA 1
ATOM 1717 C C . GLN A 1 221 ? -14.358 12.116 -5.542 1.00 94.00 221 GLN A C 1
ATOM 1719 O O . GLN A 1 221 ? -14.562 12.013 -4.335 1.00 94.00 221 GLN A O 1
ATOM 1724 N N . GLN A 1 222 ? -15.162 12.834 -6.336 1.00 96.50 222 GLN A N 1
ATOM 1725 C CA . GLN A 1 222 ? -16.340 13.532 -5.819 1.00 96.50 222 GLN A CA 1
ATOM 1726 C C . GLN A 1 222 ? -17.395 12.557 -5.261 1.00 96.50 222 GLN A C 1
ATOM 1728 O O . GLN A 1 222 ? -18.036 12.860 -4.255 1.00 96.50 222 GLN A O 1
ATOM 1733 N N . GLU A 1 223 ? -17.584 11.383 -5.872 1.00 96.50 223 GLU A N 1
ATOM 1734 C CA . GLU A 1 223 ? -18.474 10.345 -5.334 1.00 96.50 223 GLU A CA 1
ATOM 1735 C C . GLU A 1 223 ? -17.948 9.775 -4.005 1.00 96.50 223 GLU A C 1
ATOM 1737 O O . GLU A 1 223 ? -18.707 9.675 -3.037 1.00 96.50 223 GLU A O 1
ATOM 1742 N N . LEU A 1 224 ? -16.644 9.490 -3.914 1.00 92.62 224 LEU A N 1
ATOM 1743 C CA . LEU A 1 224 ? -16.000 9.019 -2.683 1.00 92.62 224 LEU A CA 1
ATOM 1744 C C . LEU A 1 224 ? -16.104 10.034 -1.533 1.00 92.62 224 LEU A C 1
ATOM 1746 O O . LEU A 1 224 ? -16.433 9.642 -0.413 1.00 92.62 224 LEU A O 1
ATOM 1750 N N . ASP A 1 225 ? -15.885 11.323 -1.803 1.00 93.31 225 ASP A N 1
ATOM 1751 C CA . ASP A 1 225 ? -15.986 12.392 -0.799 1.00 93.31 225 ASP A CA 1
ATOM 1752 C C . ASP A 1 225 ? -17.418 12.499 -0.232 1.00 93.31 225 ASP A C 1
ATOM 1754 O O . ASP A 1 225 ? -17.609 12.627 0.983 1.00 93.31 225 ASP A O 1
ATOM 1758 N N . ASN A 1 226 ? -18.439 12.380 -1.093 1.00 96.38 226 ASN A N 1
ATOM 1759 C CA . ASN A 1 226 ? -19.848 12.357 -0.679 1.00 96.38 226 ASN A CA 1
ATOM 1760 C C . ASN A 1 226 ? -20.165 11.141 0.212 1.00 96.38 226 ASN A C 1
ATOM 1762 O O . ASN A 1 226 ? -20.826 11.285 1.244 1.00 96.38 226 ASN A O 1
ATOM 1766 N N . LEU A 1 227 ? -19.680 9.952 -0.163 1.00 94.56 227 LEU A N 1
ATOM 1767 C CA . LEU A 1 227 ? -19.874 8.719 0.606 1.00 94.56 227 LEU A CA 1
ATOM 1768 C C . LEU A 1 227 ? -19.175 8.780 1.972 1.00 94.56 227 LEU A C 1
ATOM 1770 O O . LEU A 1 227 ? -19.762 8.370 2.976 1.00 94.56 227 LEU A O 1
ATOM 1774 N N . GLU A 1 228 ? -17.962 9.342 2.050 1.00 94.25 228 GLU A N 1
ATOM 1775 C CA . GLU A 1 228 ? -17.271 9.524 3.332 1.00 94.25 228 GLU A CA 1
ATOM 1776 C C . GLU A 1 228 ? -18.032 10.500 4.244 1.00 94.25 228 GLU A C 1
ATOM 1778 O O . GLU A 1 228 ? -18.148 10.268 5.449 1.00 94.25 228 GLU A O 1
ATOM 1783 N N . GLU A 1 229 ? -18.615 11.566 3.685 1.00 96.06 229 GLU A N 1
ATOM 1784 C CA . GLU A 1 229 ? -19.491 12.465 4.432 1.00 96.06 229 GLU A CA 1
ATOM 1785 C C . GLU A 1 229 ? -20.756 11.769 4.966 1.00 96.06 229 GLU A C 1
ATOM 1787 O O . GLU A 1 229 ? -21.156 12.035 6.104 1.00 96.06 229 GLU A O 1
ATOM 1792 N N . GLU A 1 230 ? -21.409 10.903 4.186 1.00 95.62 230 GLU A N 1
ATOM 1793 C CA . GLU A 1 230 ? -22.593 10.154 4.635 1.00 95.62 230 GLU A CA 1
ATOM 1794 C C . GLU A 1 230 ? -22.271 9.148 5.743 1.00 95.62 230 GLU A C 1
ATOM 1796 O O . GLU A 1 230 ? -22.977 9.100 6.757 1.00 95.62 230 GLU A O 1
ATOM 1801 N N . ASP A 1 231 ? -21.181 8.394 5.608 1.00 92.19 231 ASP A N 1
ATOM 1802 C CA . ASP A 1 231 ? -20.716 7.470 6.644 1.00 92.19 231 ASP A CA 1
ATOM 1803 C C . ASP A 1 231 ? -20.313 8.225 7.921 1.00 92.19 231 ASP A C 1
ATOM 1805 O O . ASP A 1 231 ? -20.702 7.831 9.025 1.00 92.19 231 ASP A O 1
ATOM 1809 N N . ARG A 1 232 ? -19.640 9.377 7.792 1.00 96.88 232 ARG A N 1
ATOM 1810 C CA . ARG A 1 232 ? -19.301 10.266 8.917 1.00 96.88 232 ARG A CA 1
ATOM 1811 C C . ARG A 1 232 ? -20.556 10.776 9.642 1.00 96.88 232 ARG A C 1
ATOM 1813 O O . ARG A 1 232 ? -20.588 10.775 10.874 1.00 96.88 232 ARG A O 1
ATOM 1820 N N . LYS A 1 233 ? -21.612 11.150 8.906 1.00 96.81 233 LYS A N 1
ATOM 1821 C CA . LYS A 1 233 ? -22.923 11.546 9.469 1.00 96.81 233 LYS A CA 1
ATOM 1822 C C . LYS A 1 233 ? -23.610 10.369 10.177 1.00 96.81 233 LYS A C 1
ATOM 1824 O O . LYS A 1 233 ? -24.113 10.538 11.288 1.00 96.81 233 LYS A O 1
ATOM 1829 N N . ARG A 1 234 ? -23.584 9.166 9.586 1.00 95.19 234 ARG A N 1
ATOM 1830 C CA . ARG A 1 234 ? -24.160 7.939 10.173 1.00 95.19 234 ARG A CA 1
ATOM 1831 C C . ARG A 1 234 ? -23.471 7.555 11.486 1.00 95.19 234 ARG A C 1
ATOM 1833 O O . ARG A 1 234 ? -24.151 7.263 12.468 1.00 95.19 234 ARG A O 1
ATOM 1840 N N . MET A 1 235 ? -22.139 7.615 11.521 1.00 92.38 235 MET A N 1
ATOM 1841 C CA . MET A 1 235 ? -21.342 7.337 12.721 1.00 92.38 235 MET A CA 1
ATOM 1842 C C . MET A 1 235 ? -21.604 8.349 13.843 1.00 92.38 235 MET A C 1
ATOM 1844 O O . MET A 1 235 ? -21.759 7.941 14.992 1.00 92.38 235 MET A O 1
ATOM 1848 N N . ALA A 1 236 ? -21.721 9.645 13.527 1.00 96.44 236 ALA A N 1
ATOM 1849 C CA . ALA A 1 236 ? -22.023 10.679 14.520 1.00 96.44 236 ALA A CA 1
ATOM 1850 C C . ALA A 1 236 ? -23.396 10.468 15.192 1.00 96.44 236 ALA A C 1
ATOM 1852 O O . ALA A 1 236 ? -23.498 10.521 16.418 1.00 96.44 236 ALA A O 1
ATOM 1853 N N . LEU A 1 237 ? -24.435 10.145 14.409 1.00 96.56 237 LEU A N 1
ATOM 1854 C CA . LEU A 1 237 ? -25.765 9.809 14.937 1.00 96.56 237 LEU A CA 1
ATOM 1855 C C . LEU A 1 237 ? -25.731 8.563 15.837 1.00 96.56 237 LEU A C 1
ATOM 1857 O O . LEU A 1 237 ? -26.341 8.544 16.908 1.00 96.56 237 LEU A O 1
ATOM 1861 N N . GLN A 1 238 ? -24.987 7.528 15.432 1.00 94.00 238 GLN A N 1
ATOM 1862 C CA . GLN A 1 238 ? -24.833 6.311 16.228 1.00 94.00 238 GLN A CA 1
ATOM 1863 C C . GLN A 1 238 ? -24.052 6.565 17.530 1.00 94.00 238 GLN A C 1
ATOM 1865 O O . GLN A 1 238 ? -24.361 5.956 18.560 1.00 94.00 238 GLN A O 1
ATOM 1870 N N . GLU A 1 239 ? -23.057 7.457 17.523 1.00 95.38 239 GLU A N 1
ATOM 1871 C CA . GLU A 1 239 ? -22.351 7.865 18.739 1.00 95.38 239 GLU A CA 1
ATOM 1872 C C . GLU A 1 239 ? -23.278 8.624 19.699 1.00 95.38 239 GLU A C 1
ATOM 1874 O O . GLU A 1 239 ? -23.320 8.282 20.885 1.00 95.38 239 GLU A O 1
ATOM 1879 N N . GLU A 1 240 ? -24.079 9.575 19.204 1.00 94.81 240 GLU A N 1
ATOM 1880 C CA . GLU A 1 240 ? -25.037 10.324 20.027 1.00 94.81 240 GLU A CA 1
ATOM 1881 C C . GLU A 1 240 ? -26.083 9.403 20.679 1.00 94.81 240 GLU A C 1
ATOM 1883 O O . GLU A 1 240 ? -26.287 9.480 21.897 1.00 94.81 240 GLU A O 1
ATOM 1888 N N . GLU A 1 241 ? -26.674 8.460 19.930 1.00 94.75 241 GLU A N 1
ATOM 1889 C CA . GLU A 1 241 ? -27.599 7.460 20.493 1.00 94.75 241 GLU A CA 1
ATOM 1890 C C . GLU A 1 241 ? -26.917 6.639 21.602 1.00 94.75 241 GLU A C 1
ATOM 1892 O O . GLU A 1 241 ? -27.467 6.44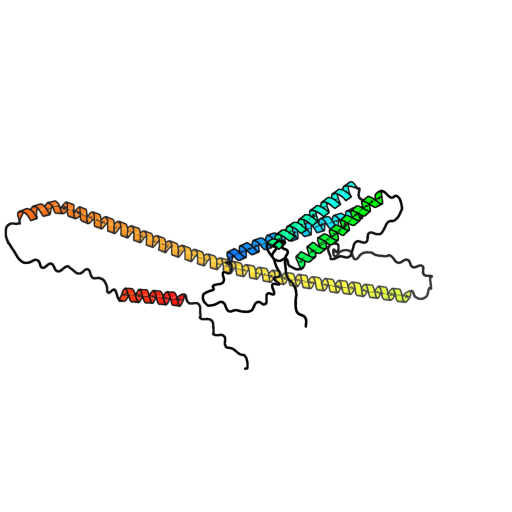8 22.692 1.00 94.75 241 GLU A O 1
ATOM 1897 N N . ASN A 1 242 ? -25.674 6.204 21.372 1.00 93.25 242 ASN A N 1
ATOM 1898 C CA . ASN A 1 242 ? -24.902 5.454 22.359 1.00 93.25 242 ASN A CA 1
ATOM 1899 C C . ASN A 1 242 ? -24.575 6.283 23.611 1.00 93.25 242 ASN A C 1
ATOM 1901 O O . ASN A 1 242 ? -24.590 5.738 24.719 1.00 93.25 242 ASN A O 1
ATOM 1905 N N . VAL A 1 243 ? -24.286 7.579 23.476 1.00 96.44 243 VAL A N 1
ATOM 1906 C CA . VAL A 1 243 ? -24.060 8.493 24.608 1.00 96.44 243 VAL A CA 1
ATOM 1907 C C . VAL A 1 243 ? -25.355 8.707 25.395 1.00 96.44 243 VAL A C 1
ATOM 1909 O O . VAL A 1 243 ? -25.349 8.561 26.622 1.00 96.44 243 VAL A O 1
ATOM 1912 N N . ALA A 1 244 ? -26.479 8.956 24.719 1.00 95.94 244 ALA A N 1
ATOM 1913 C CA . ALA A 1 244 ? -27.793 9.088 25.348 1.00 95.94 244 ALA A CA 1
ATOM 1914 C C . ALA A 1 244 ? -28.191 7.809 26.112 1.00 95.94 244 ALA A C 1
ATOM 1916 O O . ALA A 1 244 ? -28.582 7.869 27.283 1.00 95.94 244 ALA A O 1
ATOM 1917 N N . ARG A 1 245 ? -27.995 6.636 25.498 1.00 95.56 245 ARG A N 1
ATOM 1918 C CA . ARG A 1 245 ? -28.248 5.319 26.101 1.00 95.56 245 ARG A CA 1
ATOM 1919 C C . ARG A 1 245 ? -27.381 5.064 27.337 1.00 95.56 245 ARG A C 1
ATOM 1921 O O . ARG A 1 245 ? -27.899 4.615 28.361 1.00 95.56 245 ARG A O 1
ATOM 1928 N N . LYS A 1 246 ? -26.083 5.390 27.287 1.00 95.00 246 LYS A N 1
ATOM 1929 C CA . LYS A 1 246 ? -25.170 5.293 28.446 1.00 95.00 246 LYS A CA 1
ATOM 1930 C C . LYS A 1 246 ? -25.617 6.213 29.589 1.00 95.00 246 LYS A C 1
ATOM 1932 O O . LYS A 1 246 ? -25.688 5.763 30.732 1.00 95.00 246 LYS A O 1
ATOM 1937 N N . LYS A 1 247 ? -25.984 7.463 29.285 1.00 96.94 247 LYS A N 1
ATOM 1938 C CA . LYS A 1 247 ? -26.471 8.453 30.262 1.00 96.94 247 LYS A CA 1
ATOM 1939 C C . LYS A 1 247 ? -27.759 7.996 30.959 1.00 96.94 247 LYS A C 1
ATOM 1941 O O . LYS A 1 247 ? -27.853 8.083 32.182 1.00 96.94 247 LYS A O 1
ATOM 1946 N N . ALA A 1 248 ? -28.715 7.442 30.211 1.00 96.56 248 ALA A N 1
ATOM 1947 C CA . ALA A 1 248 ? -29.951 6.891 30.771 1.00 96.56 248 ALA A CA 1
ATOM 1948 C C . ALA A 1 248 ? -29.688 5.702 31.718 1.00 96.56 248 ALA A C 1
ATOM 1950 O O . ALA A 1 248 ? -30.276 5.623 32.798 1.00 96.56 248 ALA A O 1
ATOM 1951 N N . LEU A 1 249 ? -28.767 4.797 31.360 1.00 95.75 249 LEU A N 1
ATOM 1952 C CA . LEU A 1 249 ? -28.355 3.690 32.233 1.00 95.75 249 LEU A CA 1
ATOM 1953 C C . LEU A 1 249 ? -27.668 4.187 33.516 1.00 95.75 249 LEU A C 1
ATOM 1955 O O . LEU A 1 249 ? -27.909 3.638 34.595 1.00 95.75 249 LEU A O 1
ATOM 1959 N N . GLU A 1 250 ? -26.854 5.242 33.431 1.00 96.44 250 GLU A N 1
ATOM 1960 C CA . GLU A 1 250 ? -26.224 5.847 34.606 1.00 96.44 250 GLU A CA 1
ATOM 1961 C C . GLU A 1 250 ? -27.253 6.490 35.551 1.00 96.44 250 GLU A C 1
ATOM 1963 O O . GLU A 1 250 ? -27.176 6.306 36.766 1.00 96.44 250 GLU A O 1
ATOM 1968 N N . GLU A 1 251 ? -28.269 7.177 35.021 1.00 96.88 251 GLU A N 1
ATOM 1969 C CA . GLU A 1 251 ? -29.355 7.730 35.836 1.00 96.88 251 GLU A CA 1
ATOM 1970 C C . GLU A 1 251 ? -30.135 6.631 36.573 1.00 96.88 251 GLU A C 1
ATOM 1972 O O . GLU A 1 251 ? -30.362 6.739 37.783 1.00 96.88 251 GLU A O 1
ATOM 1977 N N . LYS A 1 252 ? -30.484 5.527 35.892 1.00 97.38 252 LYS A N 1
ATOM 1978 C CA . LYS A 1 252 ? -31.128 4.375 36.549 1.00 97.38 252 LYS A CA 1
ATOM 1979 C C . LYS A 1 252 ? -30.235 3.785 37.646 1.00 97.38 252 LYS A C 1
ATOM 1981 O O . LYS A 1 252 ? -30.740 3.474 38.724 1.00 97.38 252 LYS A O 1
ATOM 1986 N N . ARG A 1 253 ? -28.914 3.704 37.432 1.00 97.31 253 ARG A N 1
ATOM 1987 C CA . ARG A 1 253 ? -27.942 3.273 38.455 1.00 97.31 253 ARG A CA 1
ATOM 1988 C C . ARG A 1 253 ? -27.938 4.206 39.674 1.00 97.31 253 ARG A C 1
ATOM 1990 O O . ARG A 1 253 ? -28.068 3.715 40.794 1.00 97.31 253 ARG A O 1
ATOM 1997 N N . ARG A 1 254 ? -27.869 5.528 39.471 1.00 96.94 254 ARG A N 1
ATOM 1998 C CA . ARG A 1 254 ? -27.949 6.536 40.551 1.00 96.94 254 ARG A CA 1
ATOM 1999 C C . ARG A 1 254 ? -29.276 6.447 41.319 1.00 96.94 254 ARG A C 1
ATOM 2001 O O . ARG A 1 254 ? -29.300 6.623 42.535 1.00 96.94 254 ARG A O 1
ATOM 2008 N N . GLN A 1 255 ? -30.385 6.141 40.643 1.00 96.88 255 GLN A N 1
ATOM 2009 C CA . GLN A 1 255 ? -31.681 5.970 41.304 1.00 96.88 255 GLN A CA 1
ATOM 2010 C C . GLN A 1 255 ? -31.765 4.674 42.128 1.00 96.88 255 GLN A C 1
ATOM 2012 O O . GLN A 1 255 ? -32.307 4.696 43.232 1.00 96.88 255 GLN A O 1
ATOM 2017 N N . ILE A 1 256 ? -31.185 3.567 41.650 1.00 96.50 256 ILE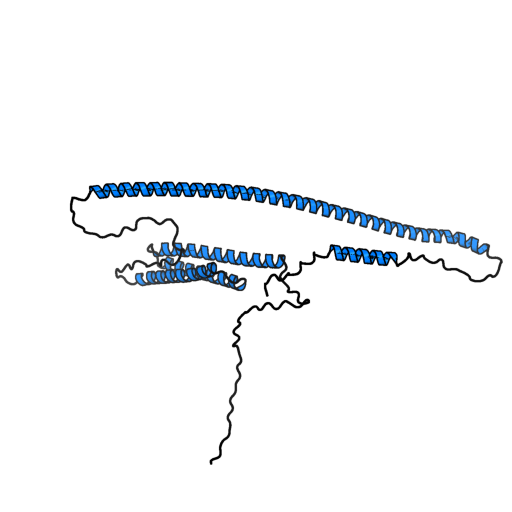 A N 1
ATOM 2018 C CA . ILE A 1 256 ? -31.059 2.323 42.431 1.00 96.50 256 ILE A CA 1
ATOM 2019 C C . ILE A 1 256 ? -30.221 2.566 43.695 1.00 96.50 256 ILE A C 1
ATOM 2021 O O . ILE A 1 256 ? -30.615 2.144 44.780 1.00 96.50 256 ILE A O 1
ATOM 2025 N N . GLU A 1 257 ? -29.108 3.291 43.583 1.00 96.88 257 GLU A N 1
ATOM 2026 C CA . GLU A 1 257 ? -28.246 3.650 44.716 1.00 96.88 257 GLU A CA 1
ATOM 2027 C C . GLU A 1 257 ? -28.991 4.476 45.781 1.00 96.88 257 GLU A C 1
ATOM 2029 O O . GLU A 1 257 ? -28.957 4.127 46.964 1.00 96.88 257 GLU A O 1
ATOM 2034 N N . ARG A 1 258 ? -29.760 5.496 45.371 1.00 97.94 258 ARG A N 1
ATOM 2035 C CA . ARG A 1 258 ? -30.646 6.265 46.270 1.00 97.94 258 ARG A CA 1
ATOM 2036 C C . ARG A 1 258 ? -31.681 5.383 46.974 1.00 97.94 258 ARG A C 1
ATOM 2038 O O . ARG A 1 258 ? -31.907 5.532 48.172 1.00 97.94 258 ARG A O 1
ATOM 2045 N N . LEU A 1 259 ? -32.306 4.442 46.264 1.00 97.75 259 LEU A N 1
ATOM 2046 C CA . LEU A 1 259 ? -33.275 3.521 46.872 1.00 97.75 259 LEU A CA 1
ATOM 2047 C C . LEU A 1 259 ? -32.599 2.558 47.863 1.00 97.75 259 LEU A C 1
ATOM 2049 O O . LEU A 1 259 ? -33.174 2.237 48.904 1.00 97.75 259 LEU A O 1
ATOM 2053 N N . GLN A 1 260 ? -31.354 2.148 47.602 1.00 96.50 260 GLN A N 1
ATOM 2054 C CA . GLN A 1 260 ? -30.563 1.351 48.542 1.00 96.50 260 GLN A CA 1
ATOM 2055 C C . GLN A 1 260 ? -30.176 2.135 49.806 1.00 96.50 260 GLN A C 1
ATOM 2057 O O . GLN A 1 260 ? -30.224 1.561 50.896 1.00 96.50 260 GLN A O 1
ATOM 2062 N N . THR A 1 261 ? -29.818 3.422 49.711 1.00 96.88 261 THR A N 1
ATOM 2063 C CA . THR A 1 261 ? -29.521 4.240 50.904 1.00 96.88 261 THR A CA 1
ATOM 2064 C C . THR A 1 261 ? -30.779 4.541 51.716 1.00 96.88 261 THR A C 1
ATOM 2066 O O . THR A 1 261 ? -30.751 4.373 52.935 1.00 96.88 261 THR A O 1
ATOM 2069 N N . VAL A 1 262 ? -31.911 4.851 51.071 1.00 97.94 262 VAL A N 1
ATOM 2070 C CA . VAL A 1 262 ? -33.217 4.999 51.744 1.00 97.94 262 VAL A CA 1
ATOM 2071 C C . VAL A 1 262 ? -33.632 3.703 52.454 1.00 97.94 262 VAL A C 1
ATOM 2073 O O . VAL A 1 262 ? -34.034 3.751 53.617 1.00 97.94 262 VAL A O 1
ATOM 2076 N N . LYS A 1 263 ? -33.460 2.529 51.825 1.00 98.00 263 LYS A N 1
ATOM 2077 C CA . LYS A 1 263 ? -33.730 1.232 52.474 1.00 98.00 263 LYS A CA 1
ATOM 2078 C C . LYS A 1 263 ? -32.839 1.004 53.702 1.00 98.00 263 LYS A C 1
ATOM 2080 O O . LYS A 1 263 ? -33.336 0.562 54.734 1.00 98.00 263 LYS A O 1
ATOM 2085 N N . LYS A 1 264 ? -31.541 1.328 53.621 1.00 97.94 264 LYS A N 1
ATOM 2086 C CA . LYS A 1 264 ? -30.609 1.239 54.764 1.00 97.94 264 LYS A CA 1
ATOM 2087 C C . LYS A 1 264 ? -31.020 2.173 55.909 1.00 97.94 264 LYS A C 1
ATOM 2089 O O . LYS A 1 264 ? -31.033 1.735 57.055 1.00 97.94 264 LYS A O 1
ATOM 2094 N N . LEU A 1 265 ? -31.407 3.415 55.603 1.00 97.75 265 LEU A N 1
ATOM 2095 C CA . LEU A 1 265 ? -31.885 4.393 56.587 1.00 97.75 265 LEU A CA 1
ATOM 2096 C C . LEU A 1 265 ? -33.183 3.926 57.259 1.00 97.75 265 LEU A C 1
ATOM 2098 O O . LEU A 1 265 ? -33.286 3.979 58.480 1.00 97.75 265 LEU A O 1
ATOM 2102 N N . SER A 1 266 ? -34.142 3.405 56.490 1.00 96.81 266 SER A N 1
ATOM 2103 C CA . SER A 1 266 ? -35.390 2.839 57.021 1.00 96.81 266 SER A CA 1
ATOM 2104 C C . SER A 1 266 ? -35.129 1.677 57.989 1.00 96.81 266 SER A C 1
ATOM 2106 O O . SER A 1 266 ? -35.664 1.679 59.096 1.00 96.81 266 SER A O 1
ATOM 2108 N N . VAL A 1 267 ? -34.238 0.740 57.635 1.00 97.50 267 VAL A N 1
ATOM 2109 C CA . VAL A 1 267 ? -33.829 -0.364 58.526 1.00 97.50 267 VAL A CA 1
ATOM 2110 C C . VAL A 1 267 ? -33.110 0.150 59.780 1.00 97.50 267 VAL A C 1
ATOM 2112 O O . VAL A 1 267 ? -33.349 -0.368 60.868 1.00 97.50 267 VAL A O 1
ATOM 2115 N N . ALA A 1 268 ? -32.258 1.171 59.661 1.00 96.12 268 ALA A N 1
ATOM 2116 C CA . ALA A 1 268 ? -31.594 1.783 60.812 1.00 96.12 268 ALA A CA 1
ATOM 2117 C C . ALA A 1 268 ? -32.593 2.479 61.754 1.00 96.12 268 ALA A C 1
ATOM 2119 O O . ALA A 1 268 ? -32.511 2.287 62.965 1.00 96.12 268 ALA A O 1
ATOM 2120 N N . LYS A 1 269 ? -33.578 3.212 61.213 1.00 95.75 269 LYS A N 1
ATOM 2121 C CA . LYS A 1 269 ? -34.643 3.845 62.006 1.00 95.75 269 LYS A CA 1
ATOM 2122 C C . LYS A 1 269 ? -35.524 2.809 62.710 1.00 95.75 269 LYS A C 1
ATOM 2124 O O . LYS A 1 269 ? -35.803 2.973 63.890 1.00 95.75 269 LYS A O 1
ATOM 2129 N N . ALA A 1 270 ? -35.916 1.735 62.023 1.00 95.00 270 ALA A N 1
ATOM 2130 C CA . ALA A 1 270 ? -36.702 0.659 62.629 1.00 95.00 270 ALA A CA 1
ATOM 2131 C C . ALA A 1 270 ? -35.947 -0.033 63.779 1.00 95.00 270 ALA A C 1
ATOM 2133 O O . ALA A 1 270 ? -36.537 -0.320 64.813 1.00 95.00 270 ALA A O 1
ATOM 2134 N N . ARG A 1 271 ? -34.629 -0.245 63.637 1.00 93.44 271 ARG A N 1
ATOM 2135 C CA . ARG A 1 271 ? -33.778 -0.762 64.725 1.00 93.44 271 ARG A CA 1
ATOM 2136 C C . ARG A 1 271 ? -33.684 0.201 65.907 1.00 93.44 271 ARG A C 1
ATOM 2138 O O . ARG A 1 271 ? -33.761 -0.250 67.040 1.00 93.44 271 ARG A O 1
ATOM 2145 N N . LEU A 1 272 ? -33.531 1.502 65.648 1.00 93.38 272 LEU A N 1
ATOM 2146 C CA . LEU A 1 272 ? -33.500 2.515 66.705 1.00 93.38 272 LEU A CA 1
ATOM 2147 C C . LEU A 1 272 ? -34.820 2.544 67.486 1.00 93.38 272 LEU A C 1
ATOM 2149 O O . LEU A 1 272 ? -34.786 2.542 68.708 1.00 93.38 272 LEU A O 1
ATOM 2153 N N . GLN A 1 273 ? -35.958 2.489 66.788 1.00 92.62 273 GLN A N 1
ATOM 2154 C CA . GLN A 1 273 ? -37.284 2.494 67.408 1.00 92.62 273 GLN A CA 1
ATOM 2155 C C . GLN A 1 273 ? -37.523 1.280 68.323 1.00 92.62 273 GLN A C 1
ATOM 2157 O O . GLN A 1 273 ? -38.187 1.426 69.341 1.00 92.62 273 GLN A O 1
ATOM 2162 N N . VAL A 1 274 ? -36.971 0.101 68.001 1.00 91.00 274 VAL A N 1
ATOM 2163 C CA . VAL A 1 274 ? -37.037 -1.069 68.899 1.00 91.00 274 VAL A CA 1
ATOM 2164 C C . VAL A 1 274 ? -36.292 -0.787 70.206 1.00 91.00 274 VAL A C 1
ATOM 2166 O O . VAL A 1 274 ? -36.885 -0.936 71.266 1.00 91.00 274 VAL A O 1
ATOM 2169 N N . TYR A 1 275 ? -35.048 -0.300 70.144 1.00 90.50 275 TYR A N 1
ATOM 2170 C CA . TYR A 1 275 ? -34.280 0.034 71.352 1.00 90.50 275 TYR A CA 1
ATOM 2171 C C . TYR A 1 275 ? -34.878 1.203 72.151 1.00 90.50 275 TYR A C 1
ATOM 2173 O O . TYR A 1 275 ? -34.811 1.210 73.374 1.00 90.50 275 TYR A O 1
ATOM 2181 N N . GLU A 1 276 ? -35.470 2.191 71.476 1.00 86.44 276 GLU A N 1
ATOM 2182 C CA . GLU A 1 276 ? -36.178 3.309 72.111 1.00 86.44 276 GLU A CA 1
ATOM 2183 C C . GLU A 1 276 ? -37.441 2.822 72.838 1.00 86.44 276 GLU A C 1
ATOM 2185 O O . GLU A 1 276 ? -37.698 3.236 73.966 1.00 86.44 276 GLU A O 1
ATOM 2190 N N . GLN A 1 277 ? -38.180 1.880 72.240 1.00 77.31 277 GLN A N 1
ATOM 2191 C CA . GLN A 1 277 ? -39.365 1.286 72.853 1.00 77.31 277 GLN A CA 1
ATOM 2192 C C . GLN A 1 277 ? -39.017 0.315 73.994 1.00 77.31 277 GLN A C 1
ATOM 2194 O O . GLN A 1 277 ? -39.716 0.309 75.003 1.00 77.31 277 GLN A O 1
ATOM 2199 N N . GLU A 1 278 ? -37.921 -0.444 73.887 1.00 61.34 278 GLU A N 1
ATOM 2200 C CA . GLU A 1 278 ? -37.354 -1.233 74.993 1.00 61.34 278 GLU A CA 1
ATOM 2201 C C . GLU A 1 278 ? -36.945 -0.319 76.164 1.00 61.34 278 GLU A C 1
ATOM 2203 O O . GLU A 1 278 ? -37.324 -0.582 77.302 1.00 61.34 278 GLU A O 1
ATOM 2208 N N . ALA A 1 279 ? -36.278 0.810 75.889 1.00 58.47 279 ALA A N 1
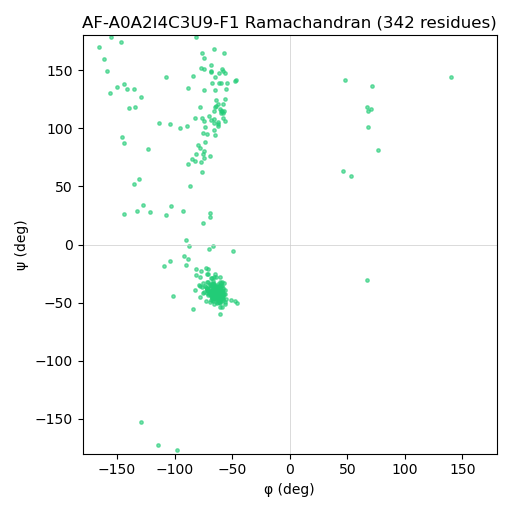ATOM 2209 C CA . ALA A 1 279 ? -35.864 1.775 76.911 1.00 58.47 279 ALA A CA 1
ATOM 2210 C C . ALA A 1 279 ? -37.033 2.517 77.591 1.00 58.47 279 ALA A C 1
ATOM 2212 O O . ALA A 1 279 ? -36.910 2.894 78.752 1.00 58.47 279 ALA A O 1
ATOM 2213 N N . SER A 1 280 ? -38.170 2.712 76.910 1.00 53.16 280 SER A N 1
ATOM 2214 C CA . SER A 1 280 ? -39.406 3.190 77.556 1.00 53.16 280 SER A CA 1
ATOM 2215 C C . SER A 1 280 ? -40.199 2.080 78.256 1.00 53.16 280 SER A C 1
ATOM 2217 O O . SER A 1 280 ? -41.023 2.367 79.121 1.00 53.16 280 SER A O 1
ATOM 2219 N N . SER A 1 281 ? -39.976 0.815 77.883 1.00 54.44 281 SER A N 1
ATOM 2220 C CA . SER A 1 281 ? -40.730 -0.320 78.416 1.00 54.44 281 SER A CA 1
ATOM 2221 C C . SER A 1 281 ? -40.291 -0.722 79.822 1.00 54.44 281 SER A C 1
ATOM 2223 O O . SER A 1 281 ? -41.105 -1.323 80.514 1.00 54.44 281 SER A O 1
ATOM 2225 N N . ASP A 1 282 ? -39.070 -0.406 80.267 1.00 51.91 282 ASP A N 1
ATOM 2226 C CA . ASP A 1 282 ? -38.619 -0.712 81.638 1.00 51.91 282 ASP A CA 1
ATOM 2227 C C . ASP A 1 282 ? -39.504 -0.034 82.710 1.00 51.91 282 ASP A C 1
ATOM 2229 O O . ASP A 1 282 ? -39.786 -0.635 83.750 1.00 51.91 282 ASP A O 1
ATOM 2233 N N . GLU A 1 283 ? -40.037 1.161 82.429 1.00 53.62 283 GLU A N 1
ATOM 2234 C CA . GLU A 1 283 ? -40.989 1.857 83.310 1.00 53.62 283 GLU A CA 1
ATOM 2235 C C . GLU A 1 283 ? -42.383 1.180 83.299 1.00 53.62 283 GLU A C 1
ATOM 2237 O O . GLU A 1 283 ? -42.985 0.960 84.350 1.00 53.62 283 GLU A O 1
ATOM 2242 N N . GLU A 1 284 ? -42.883 0.760 82.128 1.00 52.06 284 GLU A N 1
ATOM 2243 C CA . GLU A 1 284 ? -44.181 0.063 81.989 1.00 52.06 284 GLU A CA 1
ATOM 2244 C C . GLU A 1 284 ? -44.136 -1.372 82.561 1.00 52.06 284 GLU A C 1
ATOM 2246 O O . GLU A 1 284 ? -45.108 -1.869 83.138 1.00 52.06 284 GLU A O 1
ATOM 2251 N N . ILE A 1 285 ? -42.977 -2.036 82.487 1.00 55.88 285 ILE A N 1
ATOM 2252 C CA . ILE A 1 285 ? -42.718 -3.338 83.119 1.00 55.88 285 ILE A CA 1
ATOM 2253 C C . ILE A 1 285 ? -42.824 -3.229 84.648 1.00 55.88 285 ILE A C 1
ATOM 2255 O O . ILE A 1 285 ? -43.354 -4.146 85.283 1.00 55.88 285 ILE A O 1
ATOM 2259 N N . ALA A 1 286 ? -42.392 -2.115 85.250 1.00 56.06 286 ALA A N 1
ATOM 2260 C CA . ALA A 1 286 ? -42.532 -1.889 86.688 1.00 56.06 286 ALA A CA 1
ATOM 2261 C C . ALA A 1 286 ? -44.011 -1.810 87.128 1.00 56.06 286 ALA A C 1
ATOM 2263 O O . ALA A 1 286 ? -44.383 -2.432 88.133 1.00 56.06 286 ALA A O 1
ATOM 2264 N N . GLU A 1 287 ? -44.870 -1.133 86.355 1.00 55.47 287 GLU A N 1
ATOM 2265 C CA . GLU A 1 287 ? -46.318 -1.074 86.614 1.00 55.47 287 GLU A CA 1
ATOM 2266 C C . GLU A 1 287 ? -47.006 -2.435 86.400 1.00 55.47 287 GLU A C 1
ATOM 2268 O O . GLU A 1 287 ? -47.802 -2.882 87.237 1.00 55.47 287 GLU A O 1
ATOM 2273 N N . LEU A 1 288 ? -46.660 -3.159 85.328 1.00 55.47 288 LEU A N 1
ATOM 2274 C CA . LEU A 1 288 ? -47.203 -4.495 85.049 1.00 55.47 288 LEU A CA 1
ATOM 2275 C C . LEU A 1 288 ? -46.813 -5.540 86.110 1.00 55.47 288 LEU A C 1
ATOM 2277 O O . LEU A 1 288 ? -47.574 -6.481 86.358 1.00 55.47 288 LEU A O 1
ATOM 2281 N N . LEU A 1 289 ? -45.670 -5.370 86.782 1.00 55.06 289 LEU A N 1
ATOM 2282 C CA . LEU A 1 289 ? -45.263 -6.214 87.909 1.00 55.06 289 LEU A CA 1
ATOM 2283 C C . LEU A 1 289 ? -46.083 -5.964 89.187 1.00 55.06 289 LEU A C 1
ATOM 2285 O O . LEU A 1 289 ? -46.221 -6.886 89.992 1.00 55.06 289 LEU A O 1
ATOM 2289 N N . HIS A 1 290 ? -46.672 -4.776 89.368 1.00 50.16 290 HIS A N 1
ATOM 2290 C CA . HIS A 1 290 ? -47.479 -4.453 90.554 1.00 50.16 290 HIS A CA 1
ATOM 2291 C C . HIS A 1 290 ? -48.922 -4.979 90.472 1.00 50.16 290 HIS A C 1
ATOM 2293 O O . HIS A 1 290 ? -49.522 -5.285 91.501 1.00 50.16 290 HIS A O 1
ATOM 2299 N N . ASN A 1 291 ? -49.468 -5.165 89.266 1.00 52.84 291 ASN A N 1
ATOM 2300 C CA . ASN A 1 291 ? -50.850 -5.624 89.066 1.00 52.84 291 ASN A CA 1
ATOM 2301 C C . ASN A 1 291 ? -51.024 -7.157 88.990 1.00 52.84 291 ASN A C 1
ATOM 2303 O O . ASN A 1 291 ? -52.132 -7.642 88.763 1.00 52.84 291 ASN A O 1
ATOM 2307 N N . ARG A 1 292 ? -49.968 -7.964 89.183 1.00 49.69 292 ARG A N 1
ATOM 2308 C CA . ARG A 1 292 ? -50.023 -9.425 88.956 1.00 49.69 292 ARG A CA 1
ATOM 2309 C C . ARG A 1 292 ? -50.515 -10.252 90.157 1.00 49.69 292 ARG A C 1
ATOM 2311 O O . ARG A 1 292 ? -49.900 -11.254 90.530 1.00 49.69 292 ARG A O 1
ATOM 2318 N N . GLY A 1 293 ? -51.649 -9.866 90.737 1.00 46.31 293 GLY A N 1
ATOM 2319 C CA . GLY A 1 293 ? -52.327 -10.608 91.803 1.00 46.31 293 GLY A CA 1
ATOM 2320 C C . GLY A 1 293 ? -53.679 -11.175 91.365 1.00 46.31 293 GLY A C 1
ATOM 2321 O O . GLY A 1 293 ? -54.653 -10.435 91.383 1.00 46.31 293 GLY A O 1
ATOM 2322 N N . VAL A 1 294 ? -53.748 -12.497 91.107 1.00 44.75 294 VAL A N 1
ATOM 2323 C CA . VAL A 1 294 ? -54.976 -13.252 90.722 1.00 44.75 294 VAL A CA 1
ATOM 2324 C C . VAL A 1 294 ? -55.428 -12.895 89.277 1.00 44.75 294 VAL A C 1
ATOM 2326 O O . VAL A 1 294 ? -55.340 -11.749 88.870 1.00 44.75 294 VAL A O 1
ATOM 2329 N N . GLU A 1 295 ? -55.826 -13.786 88.358 1.00 40.31 295 GLU A N 1
ATOM 2330 C CA . GLU A 1 295 ? -56.361 -15.161 88.412 1.00 40.31 295 GLU A CA 1
ATOM 2331 C C . GLU A 1 295 ? -55.448 -16.257 87.800 1.00 40.31 295 GLU A C 1
ATOM 2333 O O . GLU A 1 295 ? -54.278 -16.035 87.482 1.00 40.31 295 GLU A O 1
ATOM 2338 N N . ARG A 1 296 ? -55.967 -17.494 87.687 1.00 41.75 296 ARG A N 1
ATOM 2339 C CA . ARG A 1 296 ? -55.219 -18.706 87.318 1.00 41.75 296 ARG A CA 1
ATOM 2340 C C . ARG A 1 296 ? -55.967 -19.564 86.278 1.00 41.75 296 ARG A C 1
ATOM 2342 O O . ARG A 1 296 ? -57.118 -19.915 86.491 1.00 41.75 296 ARG A O 1
ATOM 2349 N N . HIS A 1 297 ? -55.235 -20.007 85.250 1.00 40.19 297 HIS A N 1
ATOM 2350 C CA . HIS A 1 297 ? -55.596 -21.010 84.226 1.00 40.19 297 HIS A CA 1
ATOM 2351 C C . HIS A 1 297 ? -56.703 -20.676 83.201 1.00 40.19 297 HIS A C 1
ATOM 2353 O O . HIS A 1 297 ? -57.893 -20.774 83.480 1.00 40.19 297 HIS A O 1
ATOM 2359 N N . GLN A 1 298 ? -56.294 -20.593 81.931 1.00 36.91 298 GLN A N 1
ATOM 2360 C CA . GLN A 1 298 ? -56.823 -21.513 80.913 1.00 36.91 298 GLN A CA 1
ATOM 2361 C C . GLN A 1 298 ? -55.751 -21.845 79.856 1.00 36.91 298 GLN A C 1
ATOM 2363 O O . GLN A 1 298 ? -54.612 -21.389 79.969 1.00 36.91 298 GLN A O 1
ATOM 2368 N N . SER A 1 299 ? -56.055 -22.767 78.940 1.00 40.53 299 SER A N 1
ATOM 2369 C CA . SER A 1 299 ? -55.068 -23.551 78.183 1.00 40.53 299 SER A CA 1
ATOM 2370 C C . SER A 1 299 ? -54.322 -22.793 77.075 1.00 40.53 299 SER A C 1
ATOM 2372 O O . SER A 1 299 ? -54.831 -21.871 76.440 1.00 40.53 299 SER A O 1
ATOM 2374 N N . SER A 1 300 ? -53.091 -23.235 76.803 1.00 48.34 300 SER A N 1
ATOM 2375 C CA . SER A 1 300 ? -52.232 -22.726 75.733 1.00 48.34 300 SER A CA 1
ATOM 2376 C C . SER A 1 300 ? -52.806 -23.029 74.342 1.00 48.34 300 SER A C 1
ATOM 2378 O O . SER A 1 300 ? -52.705 -24.142 73.833 1.00 48.34 300 SER A O 1
ATOM 2380 N N . GLY A 1 301 ? -53.370 -22.001 73.705 1.00 35.22 301 GLY A N 1
ATOM 2381 C CA . GLY A 1 301 ? -54.005 -22.078 72.385 1.00 35.22 301 GLY A CA 1
ATOM 2382 C C . GLY A 1 301 ? -53.493 -21.041 71.384 1.00 35.22 301 GLY A C 1
ATOM 2383 O O . GLY A 1 301 ? -54.277 -20.543 70.579 1.00 35.22 301 GLY A O 1
ATOM 2384 N N . VAL A 1 302 ? -52.204 -20.676 71.437 1.00 36.53 302 VAL A N 1
ATOM 2385 C CA . VAL A 1 302 ? -51.609 -19.696 70.508 1.00 36.53 302 VAL A CA 1
ATOM 2386 C C . VAL A 1 302 ? -51.623 -20.257 69.084 1.00 36.53 302 VAL A C 1
ATOM 2388 O O . VAL A 1 302 ? -50.701 -20.953 68.653 1.00 36.53 302 VAL A O 1
ATOM 2391 N N . LYS A 1 303 ? -52.670 -19.911 68.327 1.00 38.91 303 LYS A N 1
ATOM 2392 C CA . LYS A 1 303 ? -52.631 -19.961 66.867 1.00 38.91 303 LYS A CA 1
ATOM 2393 C C . LYS A 1 303 ? -51.481 -19.062 66.428 1.00 38.91 303 LYS A C 1
ATOM 2395 O O . LYS A 1 303 ? -51.539 -17.850 66.622 1.00 38.91 303 LYS A O 1
ATOM 2400 N N . ARG A 1 304 ? -50.434 -19.654 65.850 1.00 36.78 304 ARG A N 1
ATOM 2401 C CA . ARG A 1 304 ? -49.419 -18.881 65.128 1.00 36.78 304 ARG A CA 1
ATOM 2402 C C . ARG A 1 304 ? -50.160 -18.085 64.060 1.00 36.78 304 ARG A C 1
ATOM 2404 O O . ARG A 1 304 ? -50.887 -18.688 63.272 1.00 36.78 304 ARG A O 1
ATOM 2411 N N . SER A 1 305 ? -49.988 -16.766 64.042 1.00 33.94 305 SER A N 1
ATOM 2412 C CA . SER A 1 305 ? -50.360 -15.999 62.858 1.00 33.94 305 SER A CA 1
ATOM 2413 C C . SER A 1 305 ? -49.511 -16.538 61.713 1.00 33.94 305 SER A C 1
ATOM 2415 O O . SER A 1 305 ? -48.280 -16.522 61.800 1.00 33.94 305 SER A O 1
ATOM 2417 N N . SER A 1 306 ? -50.149 -17.111 60.696 1.00 32.34 306 SER A N 1
ATOM 2418 C CA . SER A 1 306 ? -49.432 -17.565 59.513 1.00 32.34 306 SER A CA 1
ATOM 2419 C C . SER A 1 306 ? -48.824 -16.342 58.845 1.00 32.34 306 SER A C 1
ATOM 2421 O O . SER A 1 306 ? -49.557 -15.459 58.407 1.00 32.34 306 SER A O 1
ATOM 2423 N N . HIS A 1 307 ? -47.497 -16.300 58.721 1.00 34.62 307 HIS A N 1
ATOM 2424 C CA . HIS A 1 307 ? -46.905 -15.457 57.692 1.00 34.62 307 HIS A CA 1
ATOM 2425 C C . HIS A 1 307 ? -47.444 -15.946 56.350 1.00 34.62 307 HIS A C 1
ATOM 2427 O O . HIS A 1 307 ? -47.188 -17.086 55.955 1.00 34.62 307 HIS A O 1
ATOM 2433 N N . GLU A 1 308 ? -48.218 -15.097 55.682 1.00 31.19 308 GLU A N 1
ATOM 2434 C CA . GLU A 1 308 ? -48.684 -15.354 54.329 1.00 31.19 308 GLU A CA 1
ATOM 2435 C C . GLU A 1 308 ? -47.465 -15.435 53.409 1.00 31.19 308 GLU A C 1
ATOM 2437 O O . GLU A 1 308 ? -46.874 -14.427 53.020 1.00 31.19 308 GLU A O 1
ATOM 2442 N N . HIS A 1 309 ? -47.079 -16.660 53.053 1.00 40.09 309 HIS A N 1
ATOM 2443 C CA . HIS A 1 309 ? -46.389 -16.864 51.793 1.00 40.09 309 HIS A CA 1
ATOM 2444 C C . HIS A 1 309 ? -47.365 -16.434 50.689 1.00 40.09 309 HIS A C 1
ATOM 2446 O O . HIS A 1 309 ? -48.451 -17.019 50.610 1.00 40.09 309 HIS A O 1
ATOM 2452 N N . PRO A 1 310 ? -47.023 -15.452 49.832 1.00 43.47 310 PRO A N 1
ATOM 2453 C CA . PRO A 1 310 ? -47.803 -15.217 48.624 1.00 43.47 310 PRO A CA 1
ATOM 2454 C C . PRO A 1 310 ? -47.795 -16.499 47.771 1.00 43.47 310 PRO A C 1
ATOM 2456 O O . PRO A 1 310 ? -46.829 -17.269 47.850 1.00 43.47 310 PRO A O 1
ATOM 2459 N N . PRO A 1 311 ? -48.841 -16.759 46.968 1.00 46.22 311 PRO A N 1
ATOM 2460 C CA . PRO A 1 311 ? -48.981 -18.013 46.236 1.00 46.22 311 PRO A CA 1
ATOM 2461 C C . PRO A 1 311 ? -47.778 -18.252 45.316 1.00 46.22 311 PRO A C 1
ATOM 2463 O O . PRO A 1 311 ? -47.610 -17.611 44.281 1.00 46.22 311 PRO A O 1
ATOM 2466 N N . GLN A 1 312 ? -46.935 -19.223 45.680 1.00 53.09 312 GLN A N 1
ATOM 2467 C CA . GLN A 1 312 ? -45.697 -19.561 44.965 1.00 53.09 312 GLN A CA 1
ATOM 2468 C C . GLN A 1 312 ? -45.950 -20.342 43.653 1.00 53.09 312 GLN A C 1
ATOM 2470 O O . GLN A 1 312 ? -45.051 -20.988 43.121 1.00 53.09 312 GLN A O 1
ATOM 2475 N N . ALA A 1 313 ? -47.181 -20.288 43.136 1.00 52.00 313 ALA A N 1
ATOM 2476 C CA . ALA A 1 313 ? -47.529 -20.710 41.785 1.00 52.00 313 ALA A CA 1
ATOM 2477 C C . ALA A 1 313 ? -47.256 -19.565 40.798 1.00 52.00 313 ALA A C 1
ATOM 2479 O O . ALA A 1 313 ? -46.445 -19.722 39.888 1.00 52.00 313 ALA A O 1
ATOM 2480 N N . ASP A 1 314 ? -47.844 -18.391 41.042 1.00 57.34 314 ASP A N 1
ATOM 2481 C CA . ASP A 1 314 ? -47.855 -17.272 40.090 1.00 57.34 314 ASP A CA 1
ATOM 2482 C C . ASP A 1 314 ? -46.463 -16.659 39.887 1.00 57.34 314 ASP A C 1
ATOM 2484 O O . ASP A 1 314 ? -46.082 -16.284 38.782 1.00 57.34 314 ASP A O 1
ATOM 2488 N N . SER A 1 315 ? -45.642 -16.609 40.940 1.00 67.31 315 SER A N 1
ATOM 2489 C CA . SER A 1 315 ? -44.252 -16.150 40.823 1.00 67.31 315 SER A CA 1
ATOM 2490 C C . SER A 1 315 ? -43.352 -17.143 40.082 1.00 67.31 315 SER A C 1
ATOM 2492 O O . SER A 1 315 ? -42.359 -16.731 39.485 1.00 67.31 315 SER A O 1
ATOM 2494 N N . ALA A 1 316 ? -43.693 -18.436 40.085 1.00 75.44 316 ALA A N 1
ATOM 2495 C CA . ALA A 1 316 ? -42.970 -19.463 39.345 1.00 75.44 316 ALA A CA 1
ATOM 2496 C C . ALA A 1 316 ? -43.402 -19.510 37.871 1.00 75.44 316 ALA A C 1
ATOM 2498 O O . ALA A 1 316 ? -42.543 -19.653 37.001 1.00 75.44 316 ALA A O 1
ATOM 2499 N N . THR A 1 317 ? -44.696 -19.336 37.575 1.00 80.19 317 THR A N 1
ATOM 2500 C CA . THR A 1 317 ? -45.197 -19.240 36.195 1.00 80.19 317 THR A CA 1
ATOM 2501 C C . THR A 1 317 ? -44.725 -17.959 35.519 1.00 80.19 317 THR A C 1
ATOM 2503 O O . THR A 1 317 ? -44.142 -18.062 34.449 1.00 80.19 317 THR A O 1
ATOM 2506 N N . VAL A 1 318 ? -44.835 -16.788 36.160 1.00 82.25 318 VAL A N 1
ATOM 2507 C CA . VAL A 1 318 ? -44.331 -15.514 35.602 1.00 82.25 318 VAL A CA 1
ATOM 2508 C C . VAL A 1 318 ? -42.813 -15.549 35.380 1.00 82.25 318 VAL A C 1
ATOM 2510 O O . VAL A 1 318 ? -42.323 -15.016 34.386 1.00 82.25 318 VAL A O 1
ATOM 2513 N N . LEU A 1 319 ? -42.042 -16.215 36.251 1.00 84.12 319 LEU A N 1
ATOM 2514 C CA . LEU A 1 319 ? -40.605 -16.404 36.019 1.00 84.12 319 LEU A CA 1
ATOM 2515 C C . LEU A 1 319 ? -40.338 -17.351 34.836 1.00 84.12 319 LEU A C 1
ATOM 2517 O O . LEU A 1 319 ? -39.463 -17.071 34.021 1.00 84.12 319 LEU A O 1
ATOM 2521 N N . ALA A 1 320 ? -41.078 -18.458 34.725 1.00 85.00 320 ALA A N 1
ATOM 2522 C CA . ALA A 1 320 ? -40.945 -19.402 33.615 1.00 85.00 320 ALA A CA 1
ATOM 2523 C C . ALA A 1 320 ? -41.372 -18.788 32.270 1.00 85.00 320 ALA A C 1
ATOM 2525 O O . ALA A 1 320 ? -40.720 -19.031 31.257 1.00 85.00 320 ALA A O 1
ATOM 2526 N N . GLU A 1 321 ? -42.415 -17.960 32.273 1.00 87.56 321 GLU A N 1
ATOM 2527 C CA . GLU A 1 321 ? -42.914 -17.193 31.132 1.00 87.56 321 GLU A CA 1
ATOM 2528 C C . GLU A 1 321 ? -41.884 -16.149 30.692 1.00 87.56 321 GLU A C 1
ATOM 2530 O O . GLU A 1 321 ? -41.430 -16.201 29.553 1.00 87.56 321 GLU A O 1
ATOM 2535 N N . ALA A 1 322 ? -41.371 -15.319 31.607 1.00 84.94 322 ALA A N 1
ATOM 2536 C CA . ALA A 1 322 ? -40.302 -14.362 31.304 1.00 84.94 322 ALA A CA 1
ATOM 2537 C C . ALA A 1 322 ? -39.004 -15.038 30.807 1.00 84.94 322 ALA A C 1
ATOM 2539 O O . ALA A 1 322 ? -38.288 -14.485 29.969 1.00 84.94 322 ALA A O 1
ATOM 2540 N N . ILE A 1 323 ? -38.687 -16.249 31.285 1.00 83.00 323 ILE A N 1
ATOM 2541 C CA . ILE A 1 323 ? -37.574 -17.060 30.764 1.00 83.00 323 ILE A CA 1
ATOM 2542 C C . ILE A 1 323 ? -37.890 -17.584 29.353 1.00 83.00 323 ILE A C 1
ATOM 2544 O O . ILE A 1 323 ? -37.022 -17.525 28.482 1.00 83.00 323 ILE A O 1
ATOM 2548 N N . ALA A 1 324 ? -39.110 -18.062 29.095 1.00 86.31 324 ALA A N 1
ATOM 2549 C CA . ALA A 1 324 ? -39.532 -18.543 27.781 1.00 86.31 324 ALA A CA 1
ATOM 2550 C C . ALA A 1 324 ? -39.578 -17.415 26.734 1.00 86.31 324 ALA A C 1
ATOM 2552 O O . ALA A 1 324 ? -39.072 -17.595 25.625 1.00 86.31 324 ALA A O 1
ATOM 2553 N N . GLU A 1 325 ? -40.098 -16.240 27.094 1.00 82.94 325 GLU A N 1
ATOM 2554 C CA . GLU A 1 325 ? -40.060 -15.027 26.274 1.00 82.94 325 GLU A CA 1
ATOM 2555 C C . GLU A 1 325 ? -38.619 -14.591 25.997 1.00 82.94 325 GLU A C 1
ATOM 2557 O O . GLU A 1 325 ? -38.252 -14.411 24.839 1.00 82.94 325 GLU A O 1
ATOM 2562 N N . SER A 1 326 ? -37.765 -14.503 27.023 1.00 80.56 326 SER A N 1
ATOM 2563 C CA . SER A 1 326 ? -36.349 -14.136 26.870 1.00 80.56 326 SER A CA 1
ATOM 2564 C C . SER A 1 326 ? -35.589 -15.100 25.948 1.00 80.56 326 SER A C 1
ATOM 2566 O O . SER A 1 326 ? -34.819 -14.670 25.084 1.00 80.56 326 SER A O 1
ATOM 2568 N N . ILE A 1 327 ? -35.861 -16.406 26.054 1.00 79.56 327 ILE A N 1
ATOM 2569 C CA . ILE A 1 327 ? -35.322 -17.422 25.142 1.00 79.56 327 ILE A CA 1
ATOM 2570 C C . ILE A 1 327 ? -35.863 -17.221 23.723 1.00 79.56 327 ILE A C 1
ATOM 2572 O O . ILE A 1 327 ? -35.084 -17.297 22.777 1.00 79.56 327 ILE A O 1
ATOM 2576 N N . ASN A 1 328 ? -37.158 -16.945 23.550 1.00 77.06 328 ASN A N 1
ATOM 2577 C CA . ASN A 1 328 ? -37.771 -16.778 22.231 1.00 77.06 328 ASN A CA 1
ATOM 2578 C C . ASN A 1 328 ? -37.340 -15.481 21.528 1.00 77.06 328 ASN A C 1
ATOM 2580 O O . ASN A 1 328 ? -37.050 -15.525 20.337 1.00 77.06 328 ASN A O 1
ATOM 2584 N N . VAL A 1 329 ? -37.192 -14.368 22.252 1.00 77.19 329 VAL A N 1
ATOM 2585 C CA . VAL A 1 329 ? -36.602 -13.114 21.744 1.00 77.19 329 VAL A CA 1
ATOM 2586 C C . VAL A 1 329 ? -35.115 -13.294 21.402 1.00 77.19 329 VAL A C 1
ATOM 2588 O O . VAL A 1 329 ? -34.604 -12.638 20.499 1.00 77.19 329 VAL A O 1
ATOM 2591 N N . SER A 1 330 ? -34.421 -14.223 22.070 1.00 70.19 330 SER A N 1
ATOM 2592 C CA . SER A 1 330 ? -33.023 -14.576 21.775 1.00 70.19 330 SER A CA 1
ATOM 2593 C C . SER A 1 330 ? -32.857 -15.662 20.699 1.00 70.19 330 SER A C 1
ATOM 2595 O O . SER A 1 330 ? -31.723 -16.026 20.373 1.00 70.19 330 SER A O 1
ATOM 2597 N N . ARG A 1 331 ? -33.945 -16.211 20.134 1.00 75.06 331 ARG A N 1
ATOM 2598 C CA . ARG A 1 331 ? -33.854 -17.150 19.008 1.00 75.06 331 ARG A CA 1
ATOM 2599 C C . ARG A 1 331 ? -33.602 -16.372 17.722 1.00 75.06 331 ARG A C 1
ATOM 2601 O O . ARG A 1 331 ? -34.449 -15.612 17.266 1.00 75.06 331 ARG A O 1
ATOM 2608 N N . LEU A 1 332 ? -32.461 -16.645 17.094 1.00 75.06 332 LEU A N 1
ATOM 2609 C CA . LEU A 1 332 ? -32.273 -16.347 15.675 1.00 75.06 332 LEU A CA 1
ATOM 261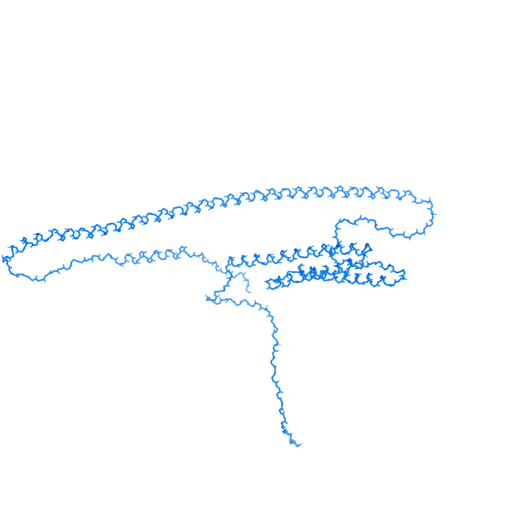0 C C . LEU A 1 332 ? -33.380 -17.043 14.854 1.00 75.06 332 LEU A C 1
ATOM 2612 O O . LEU A 1 332 ? -33.813 -18.134 15.251 1.00 75.06 332 LEU A O 1
ATOM 2616 N N . PRO A 1 333 ? -33.827 -16.457 13.726 1.00 73.69 333 PRO A N 1
ATOM 2617 C CA . PRO A 1 333 ? -34.777 -17.117 12.838 1.00 73.69 333 PRO A CA 1
ATOM 2618 C C . PRO A 1 333 ? -34.240 -18.492 12.428 1.00 73.69 333 PRO A C 1
ATOM 2620 O O . PRO A 1 333 ? -33.044 -18.660 12.178 1.00 73.69 333 PRO A O 1
ATOM 2623 N N . VAL A 1 334 ? -35.126 -19.488 12.396 1.00 68.69 334 VAL A N 1
ATOM 2624 C CA . VAL A 1 334 ? -34.760 -20.841 11.966 1.00 68.69 334 VAL A CA 1
ATOM 2625 C C . VAL A 1 334 ? -34.359 -20.758 10.488 1.00 68.69 334 VAL A C 1
ATOM 2627 O O . VAL A 1 334 ? -35.163 -20.256 9.703 1.00 68.69 334 VAL A O 1
ATOM 2630 N N . PRO A 1 335 ? -33.148 -21.200 10.096 1.00 68.25 335 PRO A N 1
ATOM 2631 C CA . PRO A 1 335 ? -32.749 -21.181 8.695 1.00 68.25 335 PRO A CA 1
ATOM 2632 C C . PRO A 1 335 ? -33.692 -22.069 7.882 1.00 68.25 335 PRO A C 1
ATOM 2634 O O . PRO A 1 335 ? -34.078 -23.151 8.335 1.00 68.25 335 PRO A O 1
ATOM 2637 N N . GLU A 1 336 ? -34.069 -21.598 6.697 1.00 74.88 336 GLU A N 1
ATOM 2638 C CA . GLU A 1 336 ? -35.007 -22.307 5.829 1.00 74.88 336 GLU A CA 1
ATOM 2639 C C . GLU A 1 336 ? -34.457 -23.697 5.456 1.00 74.88 336 GLU A C 1
ATOM 2641 O O . GLU A 1 336 ? -33.251 -23.845 5.221 1.00 74.88 336 GLU A O 1
ATOM 2646 N N . PRO A 1 337 ? -35.303 -24.744 5.436 1.00 71.38 337 PRO A N 1
ATOM 2647 C CA . PRO A 1 337 ? -34.856 -26.083 5.086 1.00 71.38 337 PRO A CA 1
ATOM 2648 C C . PRO A 1 337 ? -34.405 -26.110 3.624 1.00 71.38 337 PRO A C 1
ATOM 2650 O O . PRO A 1 337 ? -35.116 -25.632 2.743 1.00 71.38 337 PRO A O 1
ATOM 2653 N N . SER A 1 338 ? -33.239 -26.707 3.362 1.00 66.44 338 SER A N 1
ATOM 2654 C CA . SER A 1 338 ? -32.724 -26.872 2.000 1.00 66.44 338 SER A CA 1
ATOM 2655 C C . SER A 1 338 ? -33.678 -27.743 1.178 1.00 66.44 338 SER A C 1
ATOM 2657 O O . SER A 1 338 ? -33.728 -28.963 1.349 1.00 66.44 338 SER A O 1
ATOM 2659 N N . VAL A 1 339 ? -34.465 -27.112 0.305 1.00 65.44 339 VAL A N 1
ATOM 2660 C CA . VAL A 1 339 ? -35.328 -27.812 -0.647 1.00 65.44 339 VAL A CA 1
ATOM 2661 C C . VAL A 1 339 ? -34.440 -28.334 -1.769 1.00 65.44 339 VAL A C 1
ATOM 2663 O O . VAL A 1 339 ? -33.920 -27.561 -2.569 1.00 65.44 339 VAL A O 1
ATOM 2666 N N . PHE A 1 340 ? -34.253 -29.652 -1.818 1.00 67.62 340 PHE A N 1
ATOM 2667 C CA . PHE A 1 340 ? -33.506 -30.305 -2.887 1.00 67.62 340 PHE A CA 1
ATOM 2668 C C . PHE A 1 340 ? -34.254 -30.141 -4.219 1.00 67.62 340 PHE A C 1
ATOM 2670 O O . PHE A 1 340 ? -35.294 -30.758 -4.435 1.00 67.62 340 PHE A O 1
ATOM 2677 N N . THR A 1 341 ? -33.723 -29.297 -5.102 1.00 65.31 341 THR A N 1
ATOM 2678 C CA . THR A 1 341 ? -34.276 -28.982 -6.432 1.00 65.31 341 THR A CA 1
ATOM 2679 C C . THR A 1 341 ? -33.528 -29.695 -7.565 1.00 65.31 341 THR A C 1
ATOM 2681 O O . THR A 1 341 ? -33.385 -29.159 -8.663 1.00 65.31 341 THR A O 1
ATOM 2684 N N . GLY A 1 342 ? -33.037 -30.910 -7.300 1.00 62.94 342 GLY A N 1
ATOM 2685 C CA . GLY A 1 342 ? -32.548 -31.824 -8.331 1.00 62.94 342 GLY A CA 1
ATOM 2686 C C . GLY A 1 342 ? -33.678 -32.696 -8.882 1.00 62.94 342 GLY A C 1
ATOM 2687 O O . GLY A 1 342 ? -34.457 -33.250 -8.107 1.00 62.94 342 GLY A O 1
ATOM 2688 N N . ASP A 1 343 ? -33.740 -32.822 -10.207 1.00 52.94 343 ASP A N 1
ATOM 2689 C CA . ASP A 1 343 ? -34.510 -33.871 -10.894 1.00 52.94 343 ASP A CA 1
ATOM 2690 C C . ASP A 1 343 ? -33.841 -35.248 -10.616 1.00 52.94 343 ASP A C 1
ATOM 2692 O O . ASP A 1 343 ? -32.624 -35.271 -10.386 1.00 52.94 343 ASP A O 1
ATOM 2696 N N . PRO A 1 344 ? -34.596 -36.366 -10.553 1.00 65.38 344 PRO A N 1
ATOM 2697 C CA . PRO A 1 344 ? -34.148 -37.626 -9.937 1.00 65.38 344 PRO A CA 1
ATOM 2698 C C . PRO A 1 344 ? -33.301 -38.553 -10.830 1.00 65.38 344 PRO A C 1
ATOM 2700 O O . PRO A 1 344 ? -33.545 -38.610 -12.056 1.00 65.38 344 PRO A O 1
#

Sequence (344 aa):
MEQMTDNETKKADLLKDSNGAALQQSSEIEEPRRSQRTRRLTEKAQELHDNKSKKLQDRFTNTYDKWKVTAKQAKKVINGTPSIEVVQELMSKISCASADVKHSYEELRKSVPPCSEIRRRVDTCDAVSEIILKNASSYLQNQDDEDDQTEDVIWPESGSVFLSSASKATGKNSRSSISASSSSIKSRQSSLSSIRRQEAAAELAATQAALKVLQEIESEQQELDNLEEEDRKRMALQEEENVARKKALEEKRRQIERLQTVKKLSVAKARLQVYEQEASSDEEIAELLHNRGVERHQSSGVKRSSHEHPPQADSATVLAEAIAESINVSRLPVPEPSVFTGDP

Mean predicted aligned error: 23.1 Å